Protein AF-0000000076351276 (afdb_homodimer)

Organism: Streptomyces venezuelae (NCBI:txid54571)

pLDDT: mean 94.63, std 9.15, range [50.91, 99.0]

Structure (mmCIF, N/CA/C/O backbone):
data_AF-0000000076351276-model_v1
#
loop_
_entity.id
_entity.type
_entity.pdbx_description
1 polymer Isochorismatase
#
loop_
_atom_site.group_PDB
_atom_site.id
_atom_site.type_symbol
_atom_site.label_atom_id
_atom_site.label_alt_id
_atom_site.label_comp_id
_atom_site.label_asym_id
_atom_site.label_entity_id
_atom_site.label_seq_id
_atom_site.pdbx_PDB_ins_code
_atom_site.Cartn_x
_atom_site.Cartn_y
_atom_site.Cartn_z
_atom_site.occupancy
_atom_site.B_iso_or_equiv
_atom_site.auth_seq_id
_atom_site.auth_comp_id
_atom_site.auth_asym_id
_atom_site.auth_atom_id
_atom_site.pdbx_PDB_model_num
ATOM 1 N N . MET A 1 1 ? 22.828 -16.125 -4.207 1 55.91 1 MET A N 1
ATOM 2 C CA . MET A 1 1 ? 21.688 -15.672 -5.008 1 55.91 1 MET A CA 1
ATOM 3 C C . MET A 1 1 ? 20.469 -15.453 -4.137 1 55.91 1 MET A C 1
ATOM 5 O O . MET A 1 1 ? 20.328 -16.078 -3.08 1 55.91 1 MET A O 1
ATOM 9 N N . ALA A 1 2 ? 19.719 -14.391 -4.301 1 71.06 2 ALA A N 1
ATOM 10 C CA . ALA A 1 2 ? 18.547 -14.188 -3.436 1 71.06 2 ALA A CA 1
ATOM 11 C C . ALA A 1 2 ? 17.641 -15.414 -3.439 1 71.06 2 ALA A C 1
ATOM 13 O O . ALA A 1 2 ? 17.469 -16.062 -4.477 1 71.06 2 ALA A O 1
ATOM 14 N N . LYS A 1 3 ? 17.328 -15.875 -2.289 1 93.56 3 LYS A N 1
ATOM 15 C CA . LYS A 1 3 ? 16.312 -16.922 -2.211 1 93.56 3 LYS A CA 1
ATOM 16 C C . LYS A 1 3 ? 14.922 -16.359 -2.459 1 93.56 3 LYS A C 1
ATOM 18 O O . LYS A 1 3 ? 14.398 -15.602 -1.643 1 93.56 3 LYS A O 1
ATOM 23 N N . THR A 1 4 ? 14.398 -16.719 -3.633 1 97.12 4 THR A N 1
ATOM 24 C CA . THR A 1 4 ? 13.203 -16.094 -4.188 1 97.12 4 THR A CA 1
ATOM 25 C C . THR A 1 4 ? 11.992 -17.016 -4.02 1 97.12 4 THR A C 1
ATOM 27 O O . THR A 1 4 ? 12.141 -18.234 -3.904 1 97.12 4 THR A O 1
ATOM 30 N N . ALA A 1 5 ? 10.859 -16.438 -3.926 1 98.56 5 ALA A N 1
ATOM 31 C CA . ALA A 1 5 ? 9.586 -17.156 -4.035 1 98.56 5 ALA A CA 1
ATOM 32 C C . ALA A 1 5 ? 8.633 -16.438 -4.984 1 98.56 5 ALA A C 1
ATOM 34 O O . ALA A 1 5 ? 8.562 -15.195 -4.984 1 98.56 5 ALA A O 1
ATOM 35 N N . LEU A 1 6 ? 7.953 -17.203 -5.812 1 98.88 6 LEU A N 1
ATOM 36 C CA . LEU A 1 6 ? 6.879 -16.672 -6.641 1 98.88 6 LEU A CA 1
ATOM 37 C C . LEU A 1 6 ? 5.555 -16.672 -5.879 1 98.88 6 LEU A C 1
ATOM 39 O O . LEU A 1 6 ? 5.109 -17.703 -5.395 1 98.88 6 LEU A O 1
ATOM 43 N N . LEU A 1 7 ? 4.961 -15.523 -5.73 1 98.94 7 LEU A N 1
ATOM 44 C CA . LEU A 1 7 ? 3.625 -15.438 -5.148 1 98.94 7 LEU A CA 1
ATOM 45 C C . LEU A 1 7 ? 2.559 -15.391 -6.238 1 98.94 7 LEU A C 1
ATOM 47 O O . LEU A 1 7 ? 2.635 -14.57 -7.152 1 98.94 7 LEU A O 1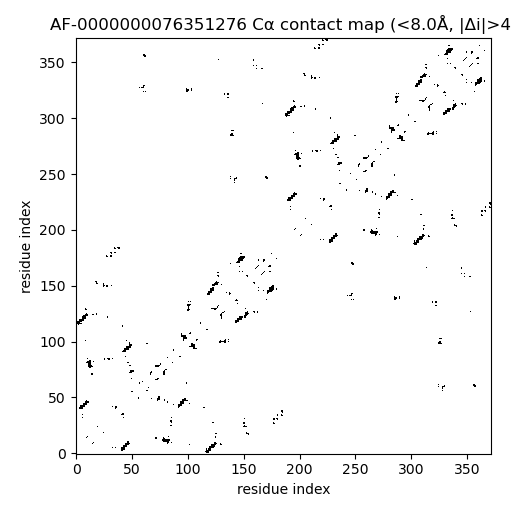
ATOM 51 N N . VAL A 1 8 ? 1.594 -16.281 -6.191 1 99 8 VAL A N 1
ATOM 52 C CA . VAL A 1 8 ? 0.396 -16.312 -7.023 1 99 8 VAL A CA 1
ATOM 53 C C . VAL A 1 8 ? -0.815 -15.883 -6.195 1 99 8 VAL A C 1
ATOM 55 O O . VAL A 1 8 ? -1.361 -16.672 -5.43 1 99 8 VAL A O 1
ATOM 58 N N . MET A 1 9 ? -1.27 -14.609 -6.453 1 98.94 9 MET A N 1
ATOM 59 C CA . MET A 1 9 ? -2.129 -14.016 -5.43 1 98.94 9 MET A CA 1
ATOM 60 C C . MET A 1 9 ? -3.527 -13.758 -5.98 1 98.94 9 MET A C 1
ATOM 62 O O . MET A 1 9 ? -3.686 -13.078 -6.996 1 98.94 9 MET A O 1
ATOM 66 N N . ASP A 1 10 ? -4.516 -14.281 -5.336 1 98.75 10 ASP A N 1
ATOM 67 C CA . ASP A 1 10 ? -5.941 -14.055 -5.539 1 98.75 10 ASP A CA 1
ATOM 68 C C . ASP A 1 10 ? -6.383 -14.508 -6.93 1 98.75 10 ASP A C 1
ATOM 70 O O . ASP A 1 10 ? -7.234 -13.875 -7.555 1 98.75 10 ASP A O 1
ATOM 74 N N . VAL A 1 11 ? -5.711 -15.516 -7.496 1 98.88 11 VAL A N 1
ATOM 75 C CA . VAL A 1 11 ? -6.148 -16.078 -8.773 1 98.88 11 VAL A CA 1
ATOM 76 C C . VAL A 1 11 ? -7.211 -17.141 -8.531 1 98.88 11 VAL A C 1
ATOM 78 O O . VAL A 1 11 ? -6.969 -18.328 -8.758 1 98.88 11 VAL A O 1
ATOM 81 N N . GLN A 1 12 ? -8.312 -16.688 -8.094 1 98.81 12 GLN A N 1
ATOM 82 C CA . GLN A 1 12 ? -9.461 -17.5 -7.719 1 98.81 12 GLN A CA 1
ATOM 83 C C . GLN A 1 12 ? -10.547 -17.438 -8.789 1 98.81 12 GLN A C 1
ATOM 85 O O . GLN A 1 12 ? -10.617 -16.469 -9.562 1 98.81 12 GLN A O 1
ATOM 90 N N . ARG A 1 13 ? -11.406 -18.391 -8.844 1 98.56 13 ARG A N 1
ATOM 91 C CA . ARG A 1 13 ? -12.352 -18.594 -9.938 1 98.56 13 ARG A CA 1
ATOM 92 C C . ARG A 1 13 ? -13.18 -17.344 -10.188 1 98.56 13 ARG A C 1
ATOM 94 O O . ARG A 1 13 ? -13.203 -16.812 -11.297 1 98.56 13 ARG A O 1
ATOM 101 N N . ASP A 1 14 ? -13.875 -16.812 -9.148 1 98.25 14 ASP A N 1
ATOM 102 C CA . ASP A 1 14 ? -14.742 -15.656 -9.297 1 98.25 14 ASP A CA 1
ATOM 103 C C . ASP A 1 14 ? -13.938 -14.422 -9.703 1 98.25 14 ASP A C 1
ATOM 105 O O . ASP A 1 14 ? -14.414 -13.578 -10.461 1 98.25 14 ASP A O 1
ATOM 109 N N . VAL A 1 15 ? -12.75 -14.289 -9.195 1 98.25 15 VAL A N 1
ATOM 110 C CA . VAL A 1 15 ? -11.883 -13.156 -9.492 1 98.25 15 VAL A CA 1
ATOM 111 C C . VAL A 1 15 ? -11.469 -13.195 -10.961 1 98.25 15 VAL A C 1
ATOM 113 O O . VAL A 1 15 ? -11.531 -12.18 -11.656 1 98.25 15 VAL A O 1
ATOM 116 N N . VAL A 1 16 ? -11.039 -14.367 -11.422 1 98.44 16 VAL A N 1
ATOM 117 C CA . VAL A 1 16 ? -10.641 -14.516 -12.82 1 98.44 16 VAL A CA 1
ATOM 118 C C . VAL A 1 16 ? -11.836 -14.219 -13.727 1 98.44 16 VAL A C 1
ATOM 120 O O . VAL A 1 16 ? -11.695 -13.531 -14.742 1 98.44 16 VAL A O 1
ATOM 123 N N . GLU A 1 17 ? -12.961 -14.742 -13.352 1 97.31 17 GLU A N 1
ATOM 124 C CA . GLU A 1 17 ? -14.156 -14.5 -14.148 1 97.31 17 GLU A CA 1
ATOM 125 C C . GLU A 1 17 ? -14.453 -13.008 -14.266 1 97.31 17 GLU A C 1
ATOM 127 O O . GLU A 1 17 ? -14.805 -12.531 -15.344 1 97.31 17 GLU A O 1
ATOM 132 N N . LEU A 1 18 ? -14.281 -12.32 -13.195 1 96.62 18 LEU A N 1
ATOM 133 C CA . LEU A 1 18 ? -14.578 -10.891 -13.148 1 96.62 18 LEU A CA 1
ATOM 134 C C . LEU A 1 18 ? -13.523 -10.094 -13.914 1 96.62 18 LEU A C 1
ATOM 136 O O . LEU A 1 18 ? -13.859 -9.133 -14.609 1 96.62 18 LEU A O 1
ATOM 140 N N . ALA A 1 19 ? -12.281 -10.492 -13.836 1 96.75 19 ALA A N 1
ATOM 141 C CA . ALA A 1 19 ? -11.172 -9.641 -14.266 1 96.75 19 ALA A CA 1
ATOM 142 C C . ALA A 1 19 ? -10.727 -9.992 -15.68 1 96.75 19 ALA A C 1
ATOM 144 O O . ALA A 1 19 ? -10.102 -9.172 -16.359 1 96.75 19 ALA A O 1
ATOM 145 N N . ASP A 1 20 ? -10.945 -11.219 -16.094 1 93.12 20 ASP A N 1
ATOM 146 C CA . ASP A 1 20 ? -10.383 -11.688 -17.359 1 93.12 20 ASP A CA 1
ATOM 147 C C . ASP A 1 20 ? -10.859 -10.828 -18.531 1 93.12 20 ASP A C 1
ATOM 149 O O . ASP A 1 20 ? -12.062 -10.68 -18.75 1 93.12 20 ASP A O 1
ATOM 153 N N . ASP A 1 21 ? -9.906 -10.305 -19.172 1 91.88 21 ASP A N 1
ATOM 154 C CA . ASP A 1 21 ? -10.211 -9.406 -20.281 1 91.88 21 ASP A CA 1
ATOM 155 C C . ASP A 1 21 ? -9.891 -10.07 -21.625 1 91.88 21 ASP A C 1
ATOM 157 O O . ASP A 1 21 ? -9.836 -9.398 -22.656 1 91.88 21 ASP A O 1
ATOM 161 N N . GLY A 1 22 ? -9.633 -11.344 -21.578 1 92.88 22 GLY A N 1
ATOM 162 C CA . GLY A 1 22 ? -9.305 -12.078 -22.797 1 92.88 22 GLY A CA 1
ATOM 163 C C . GLY A 1 22 ? -7.891 -11.82 -23.281 1 92.88 22 GLY A C 1
ATOM 164 O O . GLY A 1 22 ? -7.562 -12.133 -24.438 1 92.88 22 GLY A O 1
ATOM 165 N N . SER A 1 23 ? -7.027 -11.273 -22.469 1 93.44 23 SER A N 1
ATOM 166 C CA . SER A 1 23 ? -5.695 -10.836 -22.859 1 93.44 23 SER A CA 1
ATOM 167 C C . SER A 1 23 ? -4.715 -12 -22.891 1 93.44 23 SER A C 1
ATOM 169 O O . SER A 1 23 ? -3.592 -11.867 -23.375 1 93.44 23 SER A O 1
ATOM 171 N N . GLY A 1 24 ? -5.133 -13.141 -22.391 1 96.69 24 GLY A N 1
ATOM 172 C CA . GLY A 1 24 ? -4.199 -14.242 -22.234 1 96.69 24 GLY A CA 1
ATOM 173 C C . GLY A 1 24 ? -3.465 -14.219 -20.906 1 96.69 24 GLY A C 1
ATOM 174 O O . GLY A 1 24 ? -2.324 -14.672 -20.812 1 96.69 24 GLY A O 1
ATOM 175 N N . TYR A 1 25 ? -4.094 -13.703 -19.906 1 97.88 25 TYR A N 1
ATOM 176 C CA . TYR A 1 25 ? -3.527 -13.562 -18.578 1 97.88 25 TYR A CA 1
ATOM 177 C C . TYR A 1 25 ? -3.102 -14.914 -18.016 1 97.88 25 TYR A C 1
ATOM 179 O O . TYR A 1 25 ? -1.956 -15.086 -17.594 1 97.88 25 TYR A O 1
ATOM 187 N N . LEU A 1 26 ? -3.982 -15.953 -18.047 1 98.56 26 LEU A N 1
ATOM 188 C CA . LEU A 1 26 ? -3.732 -17.219 -17.375 1 98.56 26 LEU A CA 1
ATOM 189 C C . LEU A 1 26 ? -2.564 -17.953 -18.016 1 98.56 26 LEU A C 1
ATOM 191 O O . LEU A 1 26 ? -1.669 -18.438 -17.328 1 98.56 26 LEU A O 1
ATOM 195 N N . PRO A 1 27 ? -2.459 -18 -19.344 1 98.38 27 PRO A N 1
ATOM 196 C CA . PRO A 1 27 ? -1.286 -18.625 -19.969 1 98.38 27 PRO A CA 1
ATOM 197 C C . PRO A 1 27 ? 0.021 -17.938 -19.578 1 98.38 27 PRO A C 1
ATOM 199 O O . PRO A 1 27 ? 1.032 -18.609 -19.359 1 98.38 27 PRO A O 1
ATOM 202 N N . ARG A 1 28 ? 0.052 -16.672 -19.453 1 98.31 28 ARG A N 1
ATOM 203 C CA . ARG A 1 28 ? 1.258 -15.945 -19.062 1 98.31 28 ARG A CA 1
ATOM 204 C C . ARG A 1 28 ? 1.638 -16.266 -17.609 1 98.31 28 ARG A C 1
ATOM 206 O O . ARG A 1 28 ? 2.812 -16.484 -17.312 1 98.31 28 ARG A O 1
ATOM 213 N N . LEU A 1 29 ? 0.624 -16.25 -16.797 1 98.81 29 LEU A N 1
ATOM 214 C CA . LEU A 1 29 ? 0.881 -16.609 -15.398 1 98.81 29 LEU A CA 1
ATOM 215 C C . LEU A 1 29 ? 1.422 -18.031 -15.297 1 98.81 29 LEU A C 1
ATOM 217 O O . LEU A 1 29 ? 2.369 -18.281 -14.555 1 98.81 29 LEU A O 1
ATOM 221 N N . ARG A 1 30 ? 0.848 -18.953 -16.047 1 98.75 30 ARG A N 1
ATOM 222 C CA . ARG A 1 30 ? 1.299 -20.328 -16.047 1 98.75 30 ARG A CA 1
ATOM 223 C C . ARG A 1 30 ? 2.758 -20.438 -16.484 1 98.75 30 ARG A C 1
ATOM 225 O O . ARG A 1 30 ? 3.51 -21.266 -15.961 1 98.75 30 ARG A O 1
ATOM 232 N N . THR A 1 31 ? 3.15 -19.594 -17.438 1 98.56 31 THR A N 1
ATOM 233 C CA . THR A 1 31 ? 4.543 -19.562 -17.875 1 98.56 31 THR A CA 1
ATOM 234 C C . THR A 1 31 ? 5.465 -19.266 -16.688 1 98.56 31 THR A C 1
ATOM 236 O O . THR A 1 31 ? 6.492 -19.922 -16.516 1 98.56 31 THR A O 1
ATOM 239 N N . ALA A 1 32 ? 5.129 -18.312 -15.891 1 98.81 32 ALA A N 1
ATOM 240 C CA . ALA A 1 32 ? 5.926 -17.953 -14.719 1 98.81 32 ALA A CA 1
ATOM 241 C C . ALA A 1 32 ? 5.949 -19.078 -13.695 1 98.81 32 ALA A C 1
ATOM 243 O O . ALA A 1 32 ? 7 -19.391 -13.133 1 98.81 32 ALA A O 1
ATOM 244 N N . ILE A 1 33 ? 4.766 -19.656 -13.453 1 98.88 33 ILE A N 1
ATOM 245 C CA . ILE A 1 33 ? 4.645 -20.734 -12.477 1 98.88 33 ILE A CA 1
ATOM 246 C C . ILE A 1 33 ? 5.5 -21.922 -12.906 1 98.88 33 ILE A C 1
ATOM 248 O O . ILE A 1 33 ? 6.27 -22.453 -12.109 1 98.88 33 ILE A O 1
ATOM 252 N N . ASP A 1 34 ? 5.391 -22.281 -14.172 1 98.69 34 ASP A N 1
ATOM 253 C CA . ASP A 1 34 ? 6.152 -23.406 -14.695 1 98.69 34 ASP A CA 1
ATOM 254 C C . ASP A 1 34 ? 7.652 -23.141 -14.617 1 98.69 34 ASP A C 1
ATOM 256 O O . ASP A 1 34 ? 8.43 -24.031 -14.281 1 98.69 34 ASP A O 1
ATOM 260 N N . ALA A 1 35 ? 8.062 -21.953 -14.914 1 98.69 35 ALA A N 1
ATOM 261 C CA . ALA A 1 35 ? 9.469 -21.578 -14.82 1 98.69 35 ALA A CA 1
ATOM 262 C C . ALA A 1 35 ? 9.977 -21.688 -13.383 1 98.69 35 ALA A C 1
ATOM 264 O O . ALA A 1 35 ? 11.07 -22.203 -13.141 1 98.69 35 ALA A O 1
ATOM 265 N N . ALA A 1 36 ? 9.195 -21.188 -12.438 1 98.56 36 ALA A N 1
ATOM 266 C CA . ALA A 1 36 ? 9.57 -21.281 -11.023 1 98.56 36 ALA A CA 1
ATOM 267 C C . ALA A 1 36 ? 9.758 -22.734 -10.602 1 98.56 36 ALA A C 1
ATOM 269 O O . ALA A 1 36 ? 10.766 -23.094 -9.984 1 98.56 36 ALA A O 1
ATOM 270 N N . ARG A 1 37 ? 8.797 -23.578 -10.93 1 98.12 37 ARG A N 1
ATOM 271 C CA . ARG A 1 37 ? 8.852 -25 -10.594 1 98.12 37 ARG A CA 1
ATOM 272 C C . ARG A 1 37 ? 10.094 -25.656 -11.188 1 98.12 37 ARG A C 1
ATOM 274 O O . ARG A 1 37 ? 10.805 -26.391 -10.5 1 98.12 37 ARG A O 1
ATOM 281 N N . SER A 1 38 ? 10.352 -25.359 -12.445 1 97.81 38 SER A N 1
ATOM 282 C CA . SER A 1 38 ? 11.508 -25.922 -13.133 1 97.81 38 SER A CA 1
ATOM 283 C C . SER A 1 38 ? 12.812 -25.484 -12.477 1 97.81 38 SER A C 1
ATOM 285 O O . SER A 1 38 ? 13.781 -26.25 -12.445 1 97.81 38 SER A O 1
ATOM 287 N N . ALA A 1 39 ? 12.844 -24.312 -11.93 1 97.69 39 ALA A N 1
ATOM 288 C CA . ALA A 1 39 ? 14.055 -23.75 -11.344 1 97.69 39 ALA A CA 1
ATOM 289 C C . ALA A 1 39 ? 14.148 -24.078 -9.859 1 97.69 39 ALA A C 1
ATOM 291 O O . ALA A 1 39 ? 15.102 -23.672 -9.188 1 97.69 39 ALA A O 1
ATOM 292 N N . GLY A 1 40 ? 13.148 -24.734 -9.344 1 96.38 40 GLY A N 1
ATOM 293 C CA . GLY A 1 40 ? 13.141 -25.062 -7.93 1 96.38 40 GLY A CA 1
ATOM 294 C C . GLY A 1 40 ? 12.797 -23.875 -7.043 1 96.38 40 GLY A C 1
ATOM 295 O O . GLY A 1 40 ? 13.102 -23.891 -5.848 1 96.38 40 GLY A O 1
ATOM 296 N N . ILE A 1 41 ? 12.297 -22.844 -7.582 1 97.62 41 ILE A N 1
ATOM 297 C CA . ILE A 1 41 ? 11.82 -21.688 -6.84 1 97.62 41 ILE A CA 1
ATOM 298 C C . ILE A 1 41 ? 10.453 -21.984 -6.23 1 97.62 41 ILE A C 1
ATOM 300 O O . ILE A 1 41 ? 9.539 -22.422 -6.93 1 97.62 41 ILE A O 1
ATOM 304 N N . PRO A 1 42 ? 10.32 -21.812 -4.941 1 98 42 PRO A N 1
ATOM 305 C CA . PRO A 1 42 ? 9.016 -22.078 -4.324 1 98 42 PRO A CA 1
ATOM 306 C C . PRO A 1 42 ? 7.898 -21.234 -4.93 1 98 42 PRO A C 1
ATOM 308 O O . PRO A 1 42 ? 8.086 -20.031 -5.18 1 98 42 PRO A O 1
ATOM 311 N N . VAL A 1 43 ? 6.797 -21.875 -5.219 1 98.75 43 VAL A N 1
ATOM 312 C CA . VAL A 1 43 ? 5.555 -21.219 -5.598 1 98.75 43 VAL A CA 1
ATOM 313 C C . VAL A 1 43 ? 4.605 -21.172 -4.406 1 98.75 43 VAL A C 1
ATOM 315 O O . VAL A 1 43 ? 4.223 -22.219 -3.875 1 98.75 43 VAL A O 1
ATOM 318 N N . ILE A 1 44 ? 4.25 -20 -3.975 1 98.88 44 ILE A N 1
ATOM 319 C CA . ILE A 1 44 ? 3.346 -19.812 -2.846 1 98.88 44 ILE A CA 1
ATOM 320 C C . ILE A 1 44 ? 2.051 -19.172 -3.326 1 98.88 44 ILE A C 1
ATOM 322 O O . ILE A 1 44 ? 2.076 -18.094 -3.934 1 98.88 44 ILE A O 1
ATOM 326 N N . TYR A 1 45 ? 0.995 -19.859 -3.086 1 98.94 45 TYR A N 1
ATOM 327 C CA . TYR A 1 45 ? -0.321 -19.328 -3.412 1 98.94 45 TYR A CA 1
ATOM 328 C C . TYR A 1 45 ? -0.893 -18.531 -2.244 1 98.94 45 TYR A C 1
ATOM 330 O O . TYR A 1 45 ? -0.769 -18.938 -1.087 1 98.94 45 TYR A O 1
ATOM 338 N N . VAL A 1 46 ? -1.448 -17.375 -2.545 1 98.88 46 VAL A N 1
ATOM 339 C CA . VAL A 1 46 ? -2.16 -16.562 -1.574 1 98.88 46 VAL A CA 1
ATOM 340 C C . VAL A 1 46 ? -3.625 -16.422 -1.984 1 98.88 46 VAL A C 1
ATOM 342 O O . VAL A 1 46 ? -3.926 -16 -3.104 1 98.88 46 VAL A O 1
ATOM 345 N N . VAL A 1 47 ? -4.508 -16.812 -1.133 1 98.62 47 VAL A N 1
ATOM 346 C CA . VAL A 1 47 ? -5.934 -16.719 -1.428 1 98.62 47 VAL A CA 1
ATOM 347 C C . VAL A 1 47 ? -6.629 -15.859 -0.376 1 98.62 47 VAL A C 1
ATOM 349 O O . VAL A 1 47 ? -6.262 -15.891 0.801 1 98.62 47 VAL A O 1
ATOM 352 N N . MET A 1 48 ? -7.59 -15.078 -0.832 1 97.69 48 MET A N 1
ATOM 353 C CA . MET A 1 48 ? -8.469 -14.375 0.1 1 97.69 48 MET A CA 1
ATOM 354 C C . MET A 1 48 ? -9.57 -15.297 0.611 1 97.69 48 MET A C 1
ATOM 356 O O . MET A 1 48 ? -10.18 -16.031 -0.166 1 97.69 48 MET A O 1
ATOM 360 N N . GLY A 1 49 ? -9.742 -15.32 1.851 1 95.62 49 GLY A N 1
ATOM 361 C CA . GLY A 1 49 ? -10.789 -16.109 2.471 1 95.62 49 GLY A CA 1
ATOM 362 C C . GLY A 1 49 ? -11.555 -15.359 3.543 1 95.62 49 GLY A C 1
ATOM 363 O O . GLY A 1 49 ? -11 -15.047 4.602 1 95.62 49 GLY A O 1
ATOM 364 N N . LEU A 1 50 ? -12.828 -15.078 3.258 1 92.75 50 LEU A N 1
ATOM 365 C CA . LEU A 1 50 ? -13.711 -14.461 4.242 1 92.75 50 LEU A CA 1
ATOM 366 C C . LEU A 1 50 ? -14.641 -15.492 4.867 1 92.75 50 LEU A C 1
ATOM 368 O O . LEU A 1 50 ? -15.242 -16.297 4.156 1 92.75 50 LEU A O 1
ATOM 372 N N . ARG A 1 51 ? -14.742 -15.508 6.203 1 89.31 51 ARG A N 1
ATOM 373 C CA . ARG A 1 51 ? -15.562 -16.484 6.914 1 89.31 51 ARG A CA 1
ATOM 374 C C . ARG A 1 51 ? -17.047 -16.219 6.695 1 89.31 51 ARG A C 1
ATOM 376 O O . ARG A 1 51 ? -17.5 -15.078 6.781 1 89.31 51 ARG A O 1
ATOM 383 N N . PRO A 1 52 ? -17.859 -17.188 6.328 1 81.56 52 PRO A N 1
ATOM 384 C CA . PRO A 1 52 ? -19.281 -16.984 6.035 1 81.56 52 PRO A CA 1
ATOM 385 C C . PRO A 1 52 ? -20.078 -16.547 7.258 1 81.56 52 PRO A C 1
ATOM 387 O O . PRO A 1 52 ? -21.016 -15.766 7.133 1 81.56 52 PRO A O 1
ATOM 390 N N . ASP A 1 53 ? -19.922 -17.031 8.469 1 72.12 53 ASP A N 1
ATOM 391 C CA . ASP A 1 53 ? -20.875 -16.891 9.578 1 72.12 53 ASP A CA 1
ATOM 392 C C . ASP A 1 53 ? -20.328 -15.906 10.625 1 72.12 53 ASP A C 1
ATOM 394 O O . ASP A 1 53 ? -20.969 -15.688 11.656 1 72.12 53 ASP A O 1
ATOM 398 N N . VAL A 1 54 ? -19.297 -15.5 10.531 1 63.88 54 VAL A N 1
ATOM 399 C CA . VAL A 1 54 ? -18.781 -14.562 11.516 1 63.88 54 VAL A CA 1
ATOM 400 C C . VAL A 1 54 ? -18.359 -13.266 10.828 1 63.88 54 VAL A C 1
ATOM 402 O O . VAL A 1 54 ? -17.766 -13.289 9.75 1 63.88 54 VAL A O 1
ATOM 405 N N . PRO A 1 55 ? -19.062 -12.289 11.375 1 58.72 55 PRO A N 1
ATOM 406 C CA . PRO A 1 55 ? -18.609 -11.039 10.773 1 58.72 55 PRO A CA 1
ATOM 407 C C . PRO A 1 55 ? -17.094 -10.891 10.805 1 58.72 55 PRO A C 1
ATOM 409 O O . PRO A 1 55 ? -16.469 -11.086 11.859 1 58.72 55 PRO A O 1
ATOM 412 N N . ASP A 1 56 ? -16.422 -11.469 9.945 1 54.62 56 ASP A N 1
ATOM 413 C CA . ASP A 1 56 ? -14.977 -11.297 9.938 1 54.62 56 ASP A CA 1
ATOM 414 C C . ASP A 1 56 ? -14.578 -9.945 10.531 1 54.62 56 ASP A C 1
ATOM 416 O O . ASP A 1 56 ? -13.562 -9.836 11.227 1 54.62 56 ASP A O 1
ATOM 420 N N . ALA A 1 57 ? -15.016 -8.703 9.828 1 53.47 57 ALA A N 1
ATOM 421 C CA . ALA A 1 57 ? -14.562 -7.414 10.344 1 53.47 57 ALA A CA 1
ATOM 422 C C . ALA A 1 57 ? -15.711 -6.648 10.992 1 53.47 57 ALA A C 1
ATOM 424 O O . ALA A 1 57 ? -16.781 -6.52 10.406 1 53.47 57 ALA A O 1
ATOM 425 N N . ALA A 1 58 ? -15.977 -6.723 12.289 1 51.56 58 ALA A N 1
ATOM 426 C CA . ALA A 1 58 ? -16.938 -5.785 12.867 1 51.56 58 ALA A CA 1
ATOM 427 C C . ALA A 1 58 ? -16.922 -4.453 12.125 1 51.56 58 ALA A C 1
ATOM 429 O O . ALA A 1 58 ? -17.969 -3.977 11.672 1 51.56 58 ALA A O 1
ATOM 430 N N . ARG A 1 59 ? -15.883 -3.615 12.203 1 59.03 59 ARG A N 1
ATOM 431 C CA . ARG A 1 59 ? -15.727 -2.303 11.578 1 59.03 59 ARG A CA 1
ATOM 432 C C . ARG A 1 59 ? -15.023 -2.416 10.234 1 59.03 59 ARG A C 1
ATOM 434 O O . ARG A 1 59 ? -13.844 -2.088 10.117 1 59.03 59 ARG A O 1
ATOM 441 N N . SER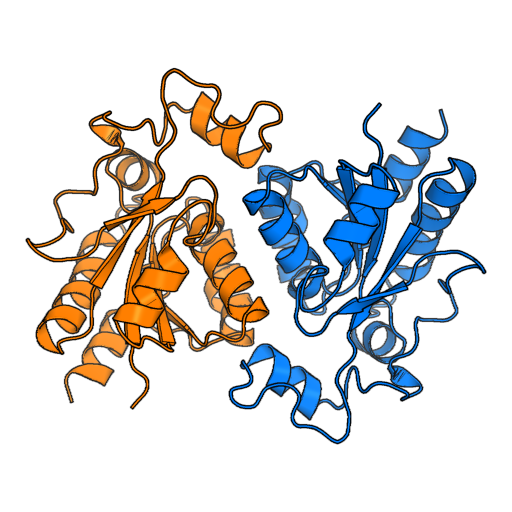 A 1 60 ? -15.797 -3.16 9.312 1 64.19 60 SER A N 1
ATOM 442 C CA . SER A 1 60 ? -15.133 -3.494 8.055 1 64.19 60 SER A CA 1
ATOM 443 C C . SER A 1 60 ? -14.789 -2.238 7.262 1 64.19 60 SER A C 1
ATOM 445 O O . SER A 1 60 ? -15.586 -1.301 7.199 1 64.19 60 SER A O 1
ATOM 447 N N . THR A 1 61 ? -13.609 -2.256 6.77 1 81.19 61 THR A N 1
ATOM 448 C CA . THR A 1 61 ? -13.203 -1.212 5.836 1 81.19 61 THR A CA 1
ATOM 449 C C . THR A 1 61 ? -14.031 -1.281 4.555 1 81.19 61 THR A C 1
ATOM 451 O O . THR A 1 61 ? -14.68 -2.293 4.281 1 81.19 61 THR A O 1
ATOM 454 N N . ARG A 1 62 ? -14.117 -0.247 3.867 1 87.62 62 ARG A N 1
ATOM 455 C CA . ARG A 1 62 ? -14.859 -0.164 2.613 1 87.62 62 ARG A CA 1
ATOM 456 C C . ARG A 1 62 ? -14.438 -1.269 1.651 1 87.62 62 ARG A C 1
ATOM 458 O O . ARG A 1 62 ? -15.281 -1.863 0.973 1 87.62 62 ARG A O 1
ATOM 465 N N . ILE A 1 63 ? -13.195 -1.573 1.601 1 86.25 63 ILE A N 1
ATOM 466 C CA . ILE A 1 63 ? -12.68 -2.568 0.669 1 86.25 63 ILE A CA 1
ATOM 467 C C . ILE A 1 63 ? -13.273 -3.938 0.989 1 86.25 63 ILE A C 1
ATOM 469 O O . ILE A 1 63 ? -13.695 -4.664 0.086 1 86.25 63 ILE A O 1
ATOM 473 N N . ILE A 1 64 ? -13.406 -4.285 2.191 1 88.75 64 ILE A N 1
ATOM 474 C CA . ILE A 1 64 ? -13.922 -5.59 2.6 1 88.75 64 ILE A CA 1
ATOM 475 C C . ILE A 1 64 ? -15.438 -5.629 2.408 1 88.75 64 ILE A C 1
ATOM 477 O O . ILE A 1 64 ? -15.984 -6.621 1.924 1 88.75 64 ILE A O 1
ATOM 481 N N . ARG A 1 65 ? -16.031 -4.555 2.715 1 89.31 65 ARG A N 1
ATOM 482 C CA . ARG A 1 65 ? -17.469 -4.484 2.531 1 89.31 65 ARG A CA 1
ATOM 483 C C . ARG A 1 65 ? -17.844 -4.672 1.064 1 89.31 65 ARG A C 1
ATOM 485 O O . ARG A 1 65 ? -18.812 -5.371 0.749 1 89.31 65 ARG A O 1
ATOM 492 N N . THR A 1 66 ? -17.094 -4.078 0.233 1 89.81 66 THR A N 1
ATOM 493 C CA . THR A 1 66 ? -17.359 -4.129 -1.199 1 89.81 66 THR A CA 1
ATOM 494 C C . THR A 1 66 ? -17.266 -5.562 -1.717 1 89.81 66 THR A C 1
ATOM 496 O O . THR A 1 66 ? -18.141 -6.027 -2.443 1 89.81 66 THR A O 1
ATOM 499 N N . VAL A 1 67 ? -16.266 -6.266 -1.309 1 90.44 67 VAL A N 1
ATOM 500 C CA . VAL A 1 67 ? -16.078 -7.613 -1.84 1 90.44 67 VAL A CA 1
ATOM 501 C C . VAL A 1 67 ? -17.078 -8.562 -1.189 1 90.44 67 VAL A C 1
ATOM 503 O O . VAL A 1 67 ? -17.562 -9.5 -1.831 1 90.44 67 VAL A O 1
ATOM 506 N N . GLU A 1 68 ? -17.438 -8.305 0.03 1 88.44 68 GLU A N 1
ATOM 507 C CA . GLU A 1 68 ? -18.453 -9.109 0.704 1 88.44 68 GLU A CA 1
ATOM 508 C C . GLU A 1 68 ? -19.812 -8.945 0.045 1 88.44 68 GLU A C 1
ATOM 510 O O . GLU A 1 68 ? -20.531 -9.922 -0.181 1 88.44 68 GLU A O 1
ATOM 515 N N . GLU A 1 69 ? -20.141 -7.758 -0.21 1 88.62 69 GLU A N 1
ATOM 516 C CA . GLU A 1 69 ? -21.422 -7.457 -0.831 1 88.62 69 GLU A CA 1
ATOM 517 C C . GLU A 1 69 ? -21.531 -8.07 -2.225 1 88.62 69 GLU A C 1
ATOM 519 O O . GLU A 1 69 ? -22.609 -8.438 -2.67 1 88.62 69 GLU A O 1
ATOM 524 N N . ALA A 1 70 ? -20.375 -8.266 -2.842 1 90.44 70 ALA A N 1
ATOM 525 C CA . ALA A 1 70 ? -20.328 -8.867 -4.176 1 90.44 70 ALA A CA 1
ATOM 526 C C . ALA A 1 70 ? -20.328 -10.391 -4.094 1 90.44 70 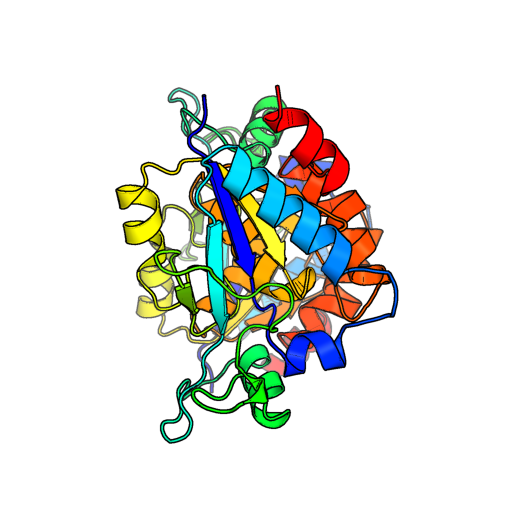ALA A C 1
ATOM 528 O O . ALA A 1 70 ? -20.359 -11.07 -5.117 1 90.44 70 ALA A O 1
ATOM 529 N N . GLY A 1 71 ? -20.25 -10.93 -2.867 1 89.06 71 GLY A N 1
ATOM 530 C CA . GLY A 1 71 ? -20.281 -12.367 -2.668 1 89.06 71 GLY A CA 1
ATOM 531 C C . GLY A 1 71 ? -18.969 -13.047 -3.031 1 89.06 71 GLY A C 1
ATOM 532 O O . GLY A 1 71 ? -18.953 -14.227 -3.381 1 89.06 71 GLY A O 1
ATOM 533 N N . LEU A 1 72 ? -17.984 -12.234 -2.934 1 93.81 72 LEU A N 1
ATOM 534 C CA . LEU A 1 72 ? -16.672 -12.758 -3.32 1 93.81 72 LEU A CA 1
ATOM 535 C C . LEU A 1 72 ? -15.922 -13.297 -2.107 1 93.81 72 LEU A C 1
ATOM 537 O O . LEU A 1 72 ? -16.156 -12.852 -0.981 1 93.81 72 LEU A O 1
ATOM 541 N N . PHE A 1 73 ? -15.078 -14.266 -2.25 1 95.94 73 PHE A N 1
ATOM 542 C CA . PHE A 1 73 ? -14.016 -14.711 -1.353 1 95.94 73 PHE A CA 1
ATOM 543 C C . PHE A 1 73 ? -14.602 -15.414 -0.133 1 95.94 73 PHE A C 1
ATOM 545 O O . PHE A 1 73 ? -13.977 -15.445 0.929 1 95.94 73 PHE A O 1
ATOM 552 N N . THR A 1 74 ? -15.781 -15.906 -0.293 1 93.62 74 THR A N 1
ATOM 553 C CA . THR A 1 74 ? -16.375 -16.656 0.815 1 93.62 74 THR A CA 1
ATOM 554 C C . THR A 1 74 ? -15.695 -18.016 0.962 1 93.62 74 THR A C 1
ATOM 556 O O . THR A 1 74 ? -15.734 -18.844 0.043 1 93.62 74 THR A O 1
ATOM 559 N N . GLU A 1 75 ? -15.141 -18.297 2.092 1 93.38 75 GLU A N 1
ATOM 560 C CA . GLU A 1 75 ? -14.445 -19.562 2.33 1 93.38 75 GLU A CA 1
ATOM 561 C C . GLU A 1 75 ? -15.375 -20.75 2.088 1 93.38 75 GLU A C 1
ATOM 563 O O . GLU A 1 75 ? -16.516 -20.766 2.551 1 93.38 75 GLU A O 1
ATOM 568 N N . GLY A 1 76 ? -14.797 -21.719 1.342 1 93.06 76 GLY A N 1
ATOM 569 C CA . GLY A 1 76 ? -15.547 -22.938 1.084 1 93.06 76 GLY A CA 1
ATOM 570 C C . GLY A 1 76 ? -16.375 -22.875 -0.182 1 93.06 76 GLY A C 1
ATOM 571 O O . GLY A 1 76 ? -16.797 -23.906 -0.712 1 93.06 76 GLY A O 1
ATOM 572 N N . ALA A 1 77 ? -16.734 -21.672 -0.612 1 95.44 77 ALA A N 1
ATOM 573 C CA . ALA A 1 77 ? -17.5 -21.516 -1.848 1 95.44 77 ALA A CA 1
ATOM 574 C C . ALA A 1 77 ? -16.656 -21.875 -3.066 1 95.44 77 ALA A C 1
ATOM 576 O O . ALA A 1 77 ? -15.461 -21.562 -3.109 1 95.44 77 ALA A O 1
ATOM 577 N N . ARG A 1 78 ? -17.266 -22.469 -4.059 1 96.69 78 ARG A N 1
ATOM 578 C CA . ARG A 1 78 ? -16.594 -22.875 -5.281 1 96.69 78 ARG A CA 1
ATOM 579 C C . ARG A 1 78 ? -15.898 -21.688 -5.949 1 96.69 78 ARG A C 1
ATOM 581 O O . ARG A 1 78 ? -14.781 -21.812 -6.445 1 96.69 78 ARG A O 1
ATOM 588 N N . GLY A 1 79 ? -16.531 -20.562 -5.945 1 97.56 79 GLY A N 1
ATOM 589 C CA . GLY A 1 79 ? -15.992 -19.359 -6.574 1 97.56 79 GLY A CA 1
ATOM 590 C C . GLY A 1 79 ? -14.711 -18.859 -5.93 1 97.56 79 GLY A C 1
ATOM 591 O O . GLY A 1 79 ? -13.961 -18.094 -6.535 1 97.56 79 GLY A O 1
ATOM 592 N N . SER A 1 80 ? -14.477 -19.297 -4.723 1 97.44 80 SER A N 1
ATOM 593 C CA . SER A 1 80 ? -13.312 -18.828 -3.973 1 97.44 80 SER A CA 1
ATOM 594 C C . SER A 1 80 ? -12.133 -19.766 -4.133 1 97.44 80 SER A C 1
ATOM 596 O O . SER A 1 80 ? -11.031 -19.5 -3.645 1 97.44 80 SER A O 1
ATOM 598 N N . GLU A 1 81 ? -12.266 -20.828 -4.859 1 98.38 81 GLU A N 1
ATOM 599 C CA . GLU A 1 81 ? -11.18 -21.766 -5.121 1 98.38 81 GLU A CA 1
ATOM 600 C C . GLU A 1 81 ? -10.156 -21.156 -6.082 1 98.38 81 GLU A C 1
ATOM 602 O O . GLU A 1 81 ? -10.492 -20.312 -6.906 1 98.38 81 GLU A O 1
ATOM 607 N N . ILE A 1 82 ? -8.93 -21.594 -5.926 1 98.81 82 ILE A N 1
ATOM 608 C CA . ILE A 1 82 ? -7.91 -21.234 -6.902 1 98.81 82 ILE A CA 1
ATOM 609 C C . ILE A 1 82 ? -8.32 -21.734 -8.289 1 98.81 82 ILE A C 1
ATOM 611 O O . ILE A 1 82 ? -8.797 -22.859 -8.43 1 98.81 82 ILE A O 1
ATOM 615 N N . HIS A 1 83 ? -8.141 -20.922 -9.281 1 98.88 83 HIS A N 1
ATOM 616 C CA . HIS A 1 83 ? -8.516 -21.297 -10.641 1 98.88 83 HIS A CA 1
ATOM 617 C C . HIS A 1 83 ? -7.809 -22.562 -11.086 1 98.88 83 HIS A C 1
ATOM 619 O O . HIS A 1 83 ? -6.598 -22.703 -10.898 1 98.88 83 HIS A O 1
ATOM 625 N N . PRO A 1 84 ? -8.484 -23.469 -11.703 1 98.44 84 PRO A N 1
ATOM 626 C CA . PRO A 1 84 ? -7.906 -24.781 -12.008 1 98.44 84 PRO A CA 1
ATOM 627 C C . PRO A 1 84 ? -6.719 -24.688 -12.961 1 98.44 84 PRO A C 1
ATOM 629 O O . PRO A 1 84 ? -5.824 -25.547 -12.914 1 98.44 84 PRO A O 1
ATOM 632 N N . ASP A 1 85 ? -6.637 -23.672 -13.797 1 98.19 85 ASP A N 1
ATOM 633 C CA . ASP A 1 85 ? -5.566 -23.547 -14.773 1 98.19 85 ASP A CA 1
ATOM 634 C C . ASP A 1 85 ? -4.23 -23.25 -14.094 1 98.19 85 ASP A C 1
ATOM 636 O O . ASP A 1 85 ? -3.172 -23.375 -14.711 1 98.19 85 ASP A O 1
ATOM 640 N N . VAL A 1 86 ? -4.289 -22.828 -12.836 1 98.75 86 VAL A N 1
ATOM 641 C CA . VAL A 1 86 ? -3.053 -22.562 -12.109 1 98.75 86 VAL A CA 1
ATOM 642 C C . VAL A 1 86 ? -3.111 -23.188 -10.727 1 98.75 86 VAL A C 1
ATOM 644 O O . VAL A 1 86 ? -2.596 -22.625 -9.758 1 98.75 86 VAL A O 1
ATOM 647 N N . ALA A 1 87 ? -3.709 -24.297 -10.641 1 98.75 87 ALA A N 1
ATOM 648 C CA . ALA A 1 87 ? -3.895 -25 -9.367 1 98.75 87 ALA A CA 1
ATOM 649 C C . ALA A 1 87 ? -2.553 -25.359 -8.742 1 98.75 87 ALA A C 1
ATOM 651 O O . ALA A 1 87 ? -1.603 -25.703 -9.445 1 98.75 87 ALA A O 1
ATOM 652 N N . PRO A 1 88 ? -2.463 -25.266 -7.449 1 98.75 88 PRO A N 1
ATOM 653 C CA . PRO A 1 88 ? -1.231 -25.688 -6.785 1 98.75 88 PRO A CA 1
ATOM 654 C C . PRO A 1 88 ? -0.951 -27.172 -6.965 1 98.75 88 PRO A C 1
ATOM 656 O O . PRO A 1 88 ? -1.885 -27.984 -7.02 1 98.75 88 PRO A O 1
ATOM 659 N N . LEU A 1 89 ? 0.246 -27.531 -7.012 1 98.38 89 LEU A N 1
ATOM 660 C CA . LEU A 1 89 ? 0.669 -28.922 -6.93 1 98.38 89 LEU A CA 1
ATOM 661 C C . LEU A 1 89 ? 0.715 -29.391 -5.48 1 98.38 89 LEU A C 1
ATOM 663 O O . LEU A 1 89 ? 0.815 -28.578 -4.559 1 98.38 89 LEU A O 1
ATOM 667 N N . PRO A 1 90 ? 0.581 -30.781 -5.309 1 97.19 90 PRO A N 1
ATOM 668 C CA . PRO A 1 90 ? 0.778 -31.281 -3.947 1 97.19 90 PRO A CA 1
ATOM 669 C C . PRO A 1 90 ? 2.08 -30.797 -3.32 1 97.19 90 PRO A C 1
ATOM 671 O O . PRO A 1 90 ? 3.125 -30.797 -3.975 1 97.19 90 PRO A O 1
ATOM 674 N N . GLY A 1 91 ? 1.984 -30.25 -2.113 1 96.06 91 GLY A N 1
ATOM 675 C CA . GLY A 1 91 ? 3.174 -29.797 -1.412 1 96.06 91 GLY A CA 1
ATOM 676 C C . GLY A 1 91 ? 3.406 -28.312 -1.541 1 96.06 91 GLY A C 1
ATOM 677 O O . GLY A 1 91 ? 4.176 -27.719 -0.776 1 96.06 91 GLY A O 1
ATOM 678 N N . GLU A 1 92 ? 2.836 -27.703 -2.541 1 98.06 92 GLU A N 1
ATOM 679 C CA . GLU A 1 92 ? 2.98 -26.25 -2.662 1 98.06 92 GLU A CA 1
ATOM 680 C C . GLU A 1 92 ? 2.15 -25.531 -1.607 1 98.06 92 GLU A C 1
ATOM 682 O O . GLU A 1 92 ? 1.027 -25.938 -1.305 1 98.06 92 GLU A O 1
ATOM 687 N N . THR A 1 93 ? 2.721 -24.5 -1.055 1 98.19 93 THR A N 1
ATOM 688 C CA . THR A 1 93 ? 2.125 -23.781 0.064 1 98.19 93 THR A CA 1
ATOM 689 C C . THR A 1 93 ? 0.961 -22.906 -0.41 1 98.19 93 THR A C 1
ATOM 691 O O . THR A 1 93 ? 1.051 -22.25 -1.451 1 98.19 93 THR A O 1
ATOM 694 N N . VAL A 1 94 ? -0.132 -22.953 0.295 1 98.5 94 VAL A N 1
ATOM 695 C CA . VAL A 1 94 ? -1.268 -22.047 0.13 1 98.5 94 VAL A CA 1
ATOM 696 C C . VAL A 1 94 ? -1.513 -21.281 1.428 1 98.5 94 VAL A C 1
ATOM 698 O O . VAL A 1 94 ? -1.692 -21.891 2.488 1 98.5 94 VAL A O 1
ATOM 701 N N . VAL A 1 95 ? -1.467 -20 1.359 1 98.5 95 VAL A N 1
ATOM 702 C CA . VAL A 1 95 ? -1.7 -19.141 2.508 1 98.5 95 VAL A CA 1
ATOM 703 C C . VAL A 1 95 ? -3.02 -18.391 2.33 1 98.5 95 VAL A C 1
ATOM 705 O O . VAL A 1 95 ? -3.291 -17.844 1.259 1 98.5 95 VAL A O 1
ATOM 708 N N . THR A 1 96 ? -3.893 -18.375 3.32 1 98.06 96 THR A N 1
ATOM 709 C CA . THR A 1 96 ? -5.141 -17.625 3.297 1 98.06 96 THR A CA 1
ATOM 710 C C . THR A 1 96 ? -4.973 -16.281 3.992 1 98.06 96 THR A C 1
ATOM 712 O O . THR A 1 96 ? -4.57 -16.219 5.156 1 98.06 96 THR A O 1
ATOM 715 N N . LYS A 1 97 ? -5.246 -15.266 3.264 1 97.44 97 LYS A N 1
ATOM 716 C CA . LYS A 1 97 ? -5.227 -13.922 3.828 1 97.44 97 LYS A CA 1
ATOM 717 C C . LYS A 1 97 ? -6.637 -13.453 4.18 1 97.44 97 LYS A C 1
ATOM 719 O O . LYS A 1 97 ? -7.617 -13.945 3.619 1 97.44 97 LYS A O 1
ATOM 724 N N . ARG A 1 98 ? -6.656 -12.344 5.047 1 94.19 98 ARG A N 1
ATOM 725 C CA . ARG A 1 98 ? -7.953 -11.906 5.555 1 94.19 98 ARG A CA 1
ATOM 726 C C . ARG A 1 98 ? -8.266 -10.484 5.102 1 94.19 98 ARG A C 1
ATOM 728 O O . ARG A 1 98 ? -9.406 -10.023 5.207 1 94.19 98 ARG A O 1
ATOM 735 N N . ARG A 1 99 ? -7.297 -9.797 4.605 1 95.56 99 ARG A N 1
ATOM 736 C CA . ARG A 1 99 ? -7.449 -8.453 4.059 1 95.56 99 ARG A CA 1
ATOM 737 C C . ARG A 1 99 ? -6.707 -8.312 2.734 1 95.56 99 ARG A C 1
ATOM 739 O O . ARG A 1 99 ? -6.547 -9.289 1.998 1 95.56 99 ARG A O 1
ATOM 746 N N . ALA A 1 100 ? -6.309 -7.203 2.348 1 96.62 100 ALA A N 1
ATOM 747 C CA . ALA A 1 100 ? -5.895 -6.941 0.972 1 96.62 100 ALA A CA 1
ATOM 748 C C . ALA A 1 100 ? -4.523 -7.551 0.687 1 96.62 100 ALA A C 1
ATOM 750 O O . ALA A 1 100 ? -4.336 -8.219 -0.331 1 96.62 100 ALA A O 1
ATOM 751 N N . GLY A 1 101 ? -3.562 -7.344 1.554 1 98.25 101 GLY A N 1
ATOM 752 C CA . GLY A 1 101 ? -2.195 -7.766 1.302 1 98.25 101 GLY A CA 1
ATOM 753 C C . GLY A 1 101 ? -1.944 -9.219 1.659 1 98.25 101 GLY A C 1
ATOM 754 O O . GLY A 1 101 ? -2.641 -9.781 2.504 1 98.25 101 GLY A O 1
ATOM 755 N N . ALA A 1 102 ? -0.92 -9.781 1.114 1 98.81 102 ALA A N 1
ATOM 756 C CA . ALA A 1 102 ? -0.594 -11.203 1.235 1 98.81 102 ALA A CA 1
ATOM 757 C C . ALA A 1 102 ? -0.261 -11.57 2.68 1 98.81 102 ALA A C 1
ATOM 759 O O . ALA A 1 102 ? -0.315 -12.742 3.057 1 98.81 102 ALA A O 1
ATOM 760 N N . PHE A 1 103 ? 0.064 -10.578 3.498 1 98.38 103 PHE A N 1
ATOM 761 C CA . PHE A 1 103 ? 0.571 -10.844 4.84 1 98.38 103 PHE A CA 1
ATOM 762 C C . PHE A 1 103 ? -0.532 -10.68 5.879 1 98.38 103 PHE A C 1
ATOM 764 O O . PHE A 1 103 ? -0.312 -10.914 7.066 1 98.38 103 PHE A O 1
ATOM 771 N N . SER A 1 104 ? -1.68 -10.359 5.469 1 96.56 104 SER A N 1
ATOM 772 C CA . SER A 1 104 ? -2.74 -9.977 6.395 1 96.56 104 SER A CA 1
ATOM 773 C C . SER A 1 104 ? -3.365 -11.195 7.059 1 96.56 104 SER A C 1
ATOM 775 O O . SER A 1 104 ? -3.939 -12.055 6.383 1 96.56 104 SER A O 1
ATOM 777 N N . GLY A 1 105 ? -3.232 -11.227 8.391 1 94.75 105 GLY A N 1
ATOM 778 C CA . GLY A 1 105 ? -3.98 -12.195 9.172 1 94.75 105 GLY A CA 1
ATOM 779 C C . GLY A 1 105 ? -3.482 -13.617 9 1 94.75 105 GLY A C 1
ATOM 780 O O . GLY A 1 105 ? -4.277 -14.562 8.969 1 94.75 105 GLY A O 1
ATOM 781 N N . ASN A 1 106 ? -2.207 -13.852 8.773 1 97.44 106 ASN A N 1
ATOM 782 C CA . ASN A 1 106 ? -1.728 -15.203 8.523 1 97.44 106 ASN A CA 1
ATOM 783 C C . ASN A 1 106 ? -0.257 -15.359 8.906 1 97.44 106 ASN A C 1
ATOM 785 O O . ASN A 1 106 ? 0.292 -14.523 9.625 1 97.44 106 ASN A O 1
ATOM 789 N N . ASP A 1 107 ? 0.344 -16.469 8.508 1 97.81 107 ASP A N 1
ATOM 790 C CA . ASP A 1 107 ? 1.705 -16.797 8.93 1 97.81 107 ASP A CA 1
ATOM 791 C C . ASP A 1 107 ? 2.688 -16.641 7.77 1 97.81 107 ASP A C 1
ATOM 793 O O . ASP A 1 107 ? 3.705 -17.328 7.715 1 97.81 107 ASP A O 1
ATOM 797 N N . MET A 1 108 ? 2.434 -15.766 6.84 1 98.25 108 MET A N 1
ATOM 798 C CA . MET A 1 108 ? 3.273 -15.586 5.656 1 98.25 108 MET A CA 1
ATOM 799 C C . MET A 1 108 ? 4.723 -15.32 6.055 1 98.25 108 MET A C 1
ATOM 801 O O . MET A 1 108 ? 5.648 -15.828 5.422 1 98.25 108 MET A O 1
ATOM 805 N N . ASP A 1 109 ? 4.902 -14.523 7.113 1 97.31 109 ASP A N 1
ATOM 806 C CA . ASP A 1 109 ? 6.262 -14.25 7.566 1 97.31 109 ASP A CA 1
ATOM 807 C C . ASP A 1 109 ? 6.984 -15.539 7.941 1 97.31 109 ASP A C 1
ATOM 809 O O . ASP A 1 109 ? 8.164 -15.711 7.625 1 97.31 109 ASP A O 1
ATOM 813 N N . LEU A 1 110 ? 6.328 -16.391 8.641 1 97.19 110 LEU A N 1
ATOM 814 C CA . LEU A 1 110 ? 6.906 -17.672 9.039 1 97.19 110 LEU A CA 1
ATOM 815 C C . LEU A 1 110 ? 7.188 -18.547 7.82 1 97.19 110 LEU A C 1
ATOM 817 O O . LEU A 1 110 ? 8.227 -19.203 7.746 1 97.19 110 LEU A O 1
ATOM 821 N N . VAL A 1 111 ? 6.25 -18.516 6.895 1 97.5 111 VAL A N 1
ATOM 822 C CA . VAL A 1 111 ? 6.398 -19.281 5.656 1 97.5 111 VAL A CA 1
ATOM 823 C C . VAL A 1 111 ? 7.66 -18.828 4.922 1 97.5 111 VAL A C 1
ATOM 825 O O . VAL A 1 111 ? 8.484 -19.656 4.52 1 97.5 111 VAL A O 1
ATOM 828 N N . LEU A 1 112 ? 7.848 -17.531 4.75 1 97.38 112 LEU A N 1
ATOM 829 C CA . LEU A 1 112 ? 9.008 -17 4.039 1 97.38 112 LEU A CA 1
ATOM 830 C C . LEU A 1 112 ? 10.297 -17.344 4.77 1 97.38 112 LEU A C 1
ATOM 832 O O . LEU A 1 112 ? 11.289 -17.75 4.145 1 97.38 112 LEU A O 1
ATOM 836 N N . ARG A 1 113 ? 10.273 -17.234 6.09 1 95.38 113 ARG A N 1
ATOM 837 C CA . ARG A 1 113 ? 11.453 -17.547 6.883 1 95.38 113 ARG A CA 1
ATOM 838 C C . ARG A 1 113 ? 11.812 -19.031 6.75 1 95.38 113 ARG A C 1
ATOM 840 O O . ARG A 1 113 ? 12.992 -19.375 6.645 1 95.38 113 ARG A O 1
ATOM 847 N N . THR A 1 114 ? 10.852 -19.859 6.785 1 93.94 114 THR A N 1
ATOM 848 C CA . THR A 1 114 ? 11.055 -21.297 6.699 1 93.94 114 THR A CA 1
ATOM 849 C C . THR A 1 114 ? 11.695 -21.672 5.367 1 93.94 114 THR A C 1
ATOM 851 O O . THR A 1 114 ? 12.492 -22.609 5.301 1 93.94 114 THR A O 1
ATOM 854 N N . HIS A 1 115 ? 11.375 -20.922 4.336 1 93.88 115 HIS A N 1
ATOM 855 C CA . HIS A 1 115 ? 11.93 -21.172 3.01 1 93.88 115 HIS A CA 1
ATOM 856 C C . HIS A 1 115 ? 13.188 -20.359 2.77 1 93.88 115 HIS A C 1
ATOM 858 O O . HIS A 1 115 ? 13.766 -20.406 1.681 1 93.88 115 HIS A O 1
ATOM 864 N N . ASP A 1 116 ? 13.57 -19.531 3.76 1 95.81 116 ASP A N 1
ATOM 865 C CA . ASP A 1 116 ? 14.727 -18.641 3.654 1 95.81 116 ASP A CA 1
ATOM 866 C C . ASP A 1 116 ? 14.57 -17.672 2.488 1 95.81 116 ASP A C 1
ATOM 868 O O . ASP A 1 116 ? 15.523 -17.422 1.75 1 95.81 116 ASP A O 1
ATOM 872 N N . VAL A 1 117 ? 13.344 -17.25 2.283 1 96.81 117 VAL A N 1
ATOM 873 C CA . VAL A 1 117 ? 13.039 -16.359 1.169 1 96.81 117 VAL A CA 1
ATOM 874 C C . VAL A 1 117 ? 13.383 -14.914 1.55 1 96.81 117 VAL A C 1
ATOM 876 O O . VAL A 1 117 ? 12.977 -14.43 2.607 1 96.81 117 VAL A O 1
ATOM 879 N N . ASP A 1 118 ? 14.133 -14.234 0.666 1 95.38 118 ASP A N 1
ATOM 880 C CA . ASP A 1 118 ? 14.477 -12.844 0.928 1 95.38 118 ASP A CA 1
ATOM 881 C C . ASP A 1 118 ? 14.203 -11.969 -0.293 1 95.38 118 ASP A C 1
ATOM 883 O O . ASP A 1 118 ? 14.633 -10.812 -0.348 1 95.38 118 ASP A O 1
ATOM 887 N N . HIS A 1 119 ? 13.5 -12.508 -1.274 1 97.06 119 HIS A N 1
ATOM 888 C CA . HIS A 1 119 ? 13.055 -11.789 -2.465 1 97.06 119 HIS A CA 1
ATOM 889 C C . HIS A 1 119 ? 11.742 -12.352 -2.996 1 97.06 119 HIS A C 1
ATOM 891 O O . HIS A 1 119 ? 11.57 -13.57 -3.072 1 97.06 119 HIS A O 1
ATOM 897 N N . LEU A 1 120 ? 10.82 -11.5 -3.365 1 98.31 120 LEU A N 1
ATOM 898 C CA . LEU A 1 120 ? 9.516 -11.953 -3.842 1 98.31 120 LEU A CA 1
ATOM 899 C C . LEU A 1 120 ? 9.352 -11.656 -5.328 1 98.31 120 LEU A C 1
ATOM 901 O O . LEU A 1 120 ? 9.805 -10.617 -5.812 1 98.31 120 LEU A O 1
ATOM 905 N N . ILE A 1 121 ? 8.711 -12.547 -6.016 1 98.88 121 ILE A N 1
ATOM 906 C CA . ILE A 1 121 ? 8.141 -12.297 -7.336 1 98.88 121 ILE A CA 1
ATOM 907 C C . ILE A 1 121 ? 6.625 -12.172 -7.234 1 98.88 121 ILE A C 1
ATOM 909 O O . ILE A 1 121 ? 5.941 -13.117 -6.836 1 98.88 121 ILE A O 1
ATOM 913 N N . LEU A 1 122 ? 6.117 -11.023 -7.625 1 98.94 122 LEU A N 1
ATOM 914 C CA . LEU A 1 122 ? 4.711 -10.727 -7.371 1 98.94 122 LEU A CA 1
ATOM 915 C C . LEU A 1 122 ? 3.883 -10.906 -8.641 1 98.94 122 LEU A C 1
ATOM 917 O O . LEU A 1 122 ? 4.234 -10.367 -9.695 1 98.94 122 LEU A O 1
ATOM 921 N N . THR A 1 123 ? 2.836 -11.656 -8.57 1 98.94 123 THR A N 1
ATOM 922 C CA . THR A 1 123 ? 1.778 -11.82 -9.562 1 98.94 123 THR A CA 1
ATOM 923 C C . THR A 1 123 ? 0.409 -11.867 -8.891 1 98.94 123 THR A C 1
ATOM 925 O O . THR A 1 123 ? 0.31 -12.125 -7.691 1 98.94 123 THR A O 1
ATOM 928 N N . GLY A 1 124 ? -0.599 -11.578 -9.734 1 98.88 124 GLY A N 1
ATOM 929 C CA . GLY A 1 124 ? -1.91 -11.773 -9.141 1 98.88 124 GLY A CA 1
ATOM 930 C C . GLY A 1 124 ? -2.938 -10.766 -9.609 1 98.88 124 GLY A C 1
ATOM 931 O O . GLY A 1 124 ? -2.648 -9.938 -10.477 1 98.88 124 GLY A O 1
ATOM 932 N N . ILE A 1 125 ? -4.125 -10.914 -9.055 1 98.69 125 ILE A N 1
ATOM 933 C CA . ILE A 1 125 ? -5.293 -10.094 -9.344 1 98.69 125 ILE A CA 1
ATOM 934 C C . ILE A 1 125 ? -5.914 -9.602 -8.039 1 98.69 125 ILE A C 1
ATOM 936 O O . ILE A 1 125 ? -6.289 -10.406 -7.184 1 98.69 125 ILE A O 1
ATOM 940 N N . ALA A 1 126 ? -6.074 -8.336 -7.938 1 98.19 126 ALA A N 1
ATOM 941 C CA . ALA A 1 126 ? -5.859 -7.27 -8.914 1 98.19 126 ALA A CA 1
ATOM 942 C C . ALA A 1 126 ? -4.523 -6.57 -8.688 1 98.19 126 ALA A C 1
ATOM 944 O O . ALA A 1 126 ? -3.998 -6.578 -7.57 1 98.19 126 ALA A O 1
ATOM 945 N N . THR A 1 127 ? -3.93 -5.961 -9.656 1 98.81 127 THR A N 1
ATOM 946 C CA . THR A 1 127 ? -2.727 -5.145 -9.539 1 98.81 127 THR A CA 1
ATOM 947 C C . THR A 1 127 ? -2.893 -4.09 -8.445 1 98.81 127 THR A C 1
ATOM 949 O O . THR A 1 127 ? -1.991 -3.889 -7.629 1 98.81 127 THR A O 1
ATOM 952 N N . SER A 1 128 ? -4.102 -3.477 -8.359 1 98.56 128 SER A N 1
ATOM 953 C CA . SER A 1 128 ? -4.387 -2.373 -7.445 1 98.56 128 SER A CA 1
ATOM 954 C C . SER A 1 128 ? -4.855 -2.887 -6.086 1 98.56 128 SER A C 1
ATOM 956 O O . SER A 1 128 ? -5.141 -2.098 -5.184 1 98.56 128 SER A O 1
ATOM 958 N N . GLY A 1 129 ? -4.992 -4.207 -5.918 1 98.12 129 GLY A N 1
ATOM 959 C CA . GLY A 1 129 ? -5.402 -4.855 -4.68 1 98.12 129 GLY A CA 1
ATOM 960 C C . GLY A 1 129 ? -4.266 -5.574 -3.982 1 98.12 129 GLY A C 1
ATOM 961 O O . GLY A 1 129 ? -3.396 -4.941 -3.381 1 98.12 129 GLY A O 1
ATOM 962 N N . VAL A 1 130 ? -4.266 -6.848 -4.184 1 98.75 130 VAL A N 1
ATOM 963 C CA . VAL A 1 130 ? -3.33 -7.68 -3.434 1 98.75 130 VAL A CA 1
ATOM 964 C C . VAL A 1 130 ? -1.897 -7.359 -3.855 1 98.75 130 VAL A C 1
ATOM 966 O O . VAL A 1 130 ? -0.981 -7.379 -3.029 1 98.75 130 VAL A O 1
ATOM 969 N N . VAL A 1 131 ? -1.635 -7.066 -5.117 1 98.94 131 VAL A N 1
ATOM 970 C CA . VAL A 1 131 ? -0.273 -6.828 -5.586 1 98.94 131 VAL A CA 1
ATOM 971 C C . VAL A 1 131 ? 0.266 -5.539 -4.969 1 98.94 131 VAL A C 1
ATOM 973 O O . VAL A 1 131 ? 1.346 -5.531 -4.371 1 98.94 131 VAL A O 1
ATOM 976 N N . LEU A 1 132 ? -0.506 -4.527 -5.078 1 98.94 132 LEU A N 1
ATOM 977 C CA . LEU A 1 132 ? -0.11 -3.227 -4.547 1 98.94 132 LEU A CA 1
ATOM 978 C C . LEU A 1 132 ? 0.047 -3.279 -3.033 1 98.94 132 LEU A C 1
ATOM 980 O O . LEU A 1 132 ? 1.051 -2.811 -2.492 1 98.94 132 LEU A O 1
ATOM 984 N N . HIS A 1 133 ? -0.937 -3.828 -2.295 1 98.81 133 HIS A N 1
ATOM 985 C CA . HIS A 1 133 ? -0.861 -3.902 -0.841 1 98.81 133 HIS A CA 1
ATOM 986 C C . HIS A 1 133 ? 0.347 -4.719 -0.393 1 98.81 133 HIS A C 1
ATOM 988 O O . HIS A 1 133 ? 1.017 -4.359 0.579 1 98.81 133 HIS A O 1
ATOM 994 N N . THR A 1 134 ? 0.622 -5.797 -1.086 1 98.88 134 THR A N 1
ATOM 995 C CA . THR A 1 134 ? 1.774 -6.633 -0.767 1 98.88 134 THR A CA 1
ATOM 996 C C . THR A 1 134 ? 3.076 -5.883 -1.037 1 98.88 134 THR A C 1
ATOM 998 O O . THR A 1 134 ? 4.016 -5.953 -0.244 1 98.88 134 THR A O 1
ATOM 1001 N N . ALA A 1 135 ? 3.123 -5.152 -2.152 1 98.75 135 ALA A N 1
ATOM 1002 C CA . ALA A 1 135 ? 4.305 -4.363 -2.492 1 98.75 135 ALA A CA 1
ATOM 1003 C C . ALA A 1 135 ? 4.578 -3.303 -1.429 1 98.75 135 ALA A C 1
ATOM 1005 O O . ALA A 1 135 ? 5.727 -3.105 -1.021 1 98.75 135 ALA A O 1
ATOM 1006 N N . CYS A 1 136 ? 3.514 -2.631 -0.978 1 98.38 136 CYS A N 1
ATOM 1007 C CA . CYS A 1 136 ? 3.672 -1.602 0.044 1 98.38 136 CYS A CA 1
ATOM 1008 C C . CYS A 1 136 ? 4.188 -2.201 1.347 1 98.38 136 CYS A C 1
ATOM 1010 O O . CYS A 1 136 ? 5.082 -1.638 1.981 1 98.38 136 CYS A O 1
ATOM 1012 N N . ARG A 1 137 ? 3.672 -3.348 1.727 1 97.94 137 ARG A N 1
ATOM 1013 C CA . ARG A 1 137 ? 4.148 -4.043 2.918 1 97.94 137 ARG A CA 1
ATOM 1014 C C . ARG A 1 137 ? 5.602 -4.473 2.756 1 97.94 137 ARG A C 1
ATOM 1016 O O . ARG A 1 137 ? 6.391 -4.387 3.699 1 97.94 137 ARG A O 1
ATOM 1023 N N . ALA A 1 138 ? 5.926 -4.973 1.645 1 97.19 138 ALA A N 1
ATOM 1024 C CA . ALA A 1 138 ? 7.301 -5.383 1.358 1 97.19 138 ALA A CA 1
ATOM 1025 C C . ALA A 1 138 ? 8.258 -4.199 1.466 1 97.19 138 ALA A C 1
ATOM 1027 O O . ALA A 1 138 ? 9.328 -4.316 2.064 1 97.19 138 ALA A O 1
ATOM 1028 N N . ASN A 1 139 ? 7.883 -3.033 0.903 1 96.44 139 ASN A N 1
ATOM 1029 C CA . ASN A 1 139 ? 8.68 -1.818 1.039 1 96.44 139 ASN A CA 1
ATOM 1030 C C . ASN A 1 139 ? 8.922 -1.471 2.504 1 96.44 139 ASN A C 1
ATOM 1032 O O . ASN A 1 139 ? 10.062 -1.203 2.902 1 96.44 139 ASN A O 1
ATOM 1036 N N . ASP A 1 140 ? 7.91 -1.56 3.264 1 96.19 140 ASP A N 1
ATOM 1037 C CA . ASP A 1 140 ? 7.969 -1.074 4.637 1 96.19 140 ASP A CA 1
ATOM 1038 C C . ASP A 1 140 ? 8.703 -2.068 5.539 1 96.19 140 ASP A C 1
ATOM 1040 O O . ASP A 1 140 ? 9.039 -1.746 6.68 1 96.19 140 ASP A O 1
ATOM 1044 N N . THR A 1 141 ? 8.977 -3.27 5.027 1 95 141 THR A N 1
ATOM 1045 C CA . THR A 1 141 ? 9.648 -4.273 5.844 1 95 141 THR A CA 1
ATOM 1046 C C . THR A 1 141 ? 10.977 -4.68 5.207 1 95 141 THR A C 1
ATOM 1048 O O . THR A 1 141 ? 11.562 -5.703 5.574 1 95 141 THR A O 1
ATOM 1051 N N . ASP A 1 142 ? 11.406 -3.969 4.223 1 93.31 142 ASP A N 1
ATOM 1052 C CA . ASP A 1 142 ? 12.695 -4.152 3.568 1 93.31 142 ASP A CA 1
ATOM 1053 C C . ASP A 1 142 ? 12.781 -5.52 2.895 1 93.31 142 ASP A C 1
ATOM 1055 O O . ASP A 1 142 ? 13.781 -6.23 3.037 1 93.31 142 ASP A O 1
ATOM 1059 N N . LEU A 1 143 ? 11.758 -5.938 2.277 1 95.38 143 LEU A N 1
ATOM 1060 C CA . LEU A 1 143 ? 11.703 -7.172 1.503 1 95.38 143 LEU A CA 1
ATOM 1061 C C . LEU A 1 143 ? 11.672 -6.875 0.008 1 95.38 143 LEU A C 1
ATOM 1063 O O . LEU A 1 143 ? 10.625 -6.551 -0.547 1 95.38 143 LEU A O 1
ATOM 1067 N N . PRO A 1 144 ? 12.859 -7 -0.65 1 95.75 144 PRO A N 1
ATOM 1068 C CA . PRO A 1 144 ? 12.891 -6.707 -2.084 1 95.75 144 PRO A CA 1
ATOM 1069 C C . PRO A 1 144 ? 11.938 -7.586 -2.889 1 95.75 144 PRO A C 1
ATOM 1071 O O . PRO A 1 144 ? 11.672 -8.727 -2.504 1 95.75 144 PRO A O 1
ATOM 1074 N N . PHE A 1 145 ? 11.5 -7.016 -4.02 1 97.31 145 PHE A N 1
ATOM 1075 C CA . PHE A 1 145 ? 10.578 -7.777 -4.855 1 97.31 145 PHE A CA 1
ATOM 1076 C C . PHE A 1 145 ? 10.711 -7.375 -6.316 1 97.31 145 PHE A C 1
ATOM 1078 O O . PHE A 1 145 ? 11.391 -6.395 -6.637 1 97.31 145 PHE A O 1
ATOM 1085 N N . THR A 1 146 ? 10.172 -8.203 -7.184 1 98.56 146 THR A N 1
ATOM 1086 C CA . THR A 1 146 ? 9.961 -7.98 -8.609 1 98.56 146 THR A CA 1
ATOM 1087 C C . THR A 1 146 ? 8.484 -8.164 -8.969 1 98.56 146 THR A C 1
ATOM 1089 O O . THR A 1 146 ? 7.812 -9.047 -8.43 1 98.56 146 THR A O 1
ATOM 1092 N N . VAL A 1 147 ? 8.031 -7.312 -9.883 1 98.94 147 VAL A N 1
ATOM 1093 C CA . VAL A 1 147 ? 6.656 -7.445 -10.344 1 98.94 147 VAL A CA 1
ATOM 1094 C C . VAL A 1 147 ? 6.641 -7.965 -11.781 1 98.94 147 VAL A C 1
ATOM 1096 O O . VAL A 1 147 ? 7.336 -7.434 -12.648 1 98.94 147 VAL A O 1
ATOM 1099 N N . LEU A 1 148 ? 5.926 -9.023 -11.992 1 98.94 148 LEU A N 1
ATOM 1100 C CA . LEU A 1 148 ? 5.648 -9.453 -13.359 1 98.94 148 LEU A CA 1
ATOM 1101 C C . LEU A 1 148 ? 4.387 -8.781 -13.898 1 98.94 148 LEU A C 1
ATOM 1103 O O . LEU A 1 148 ? 3.277 -9.266 -13.672 1 98.94 148 LEU A O 1
ATOM 1107 N N . SER A 1 149 ? 4.605 -7.727 -14.641 1 98.88 149 SER A N 1
ATOM 1108 C CA . SER A 1 149 ? 3.529 -6.805 -14.984 1 98.88 149 SER A CA 1
ATOM 1109 C C . SER A 1 149 ? 2.424 -7.508 -15.766 1 98.88 149 SER A C 1
ATOM 1111 O O . SER A 1 149 ? 1.239 -7.242 -15.547 1 98.88 149 SER A O 1
ATOM 1113 N N . ASP A 1 150 ? 2.805 -8.445 -16.672 1 98.75 150 ASP A N 1
ATOM 1114 C CA . ASP A 1 150 ? 1.812 -9.094 -17.516 1 98.75 150 ASP A CA 1
ATOM 1115 C C . ASP A 1 150 ? 1.246 -10.344 -16.859 1 98.75 150 ASP A C 1
ATOM 1117 O O . ASP A 1 150 ? 0.403 -11.031 -17.438 1 98.75 150 ASP A O 1
ATOM 1121 N N . ALA A 1 151 ? 1.725 -10.688 -15.672 1 98.81 151 ALA A N 1
ATOM 1122 C CA . ALA A 1 151 ? 1.121 -11.719 -14.828 1 98.81 151 ALA A CA 1
ATOM 1123 C C . ALA A 1 151 ? 0.349 -11.102 -13.672 1 98.81 151 ALA A C 1
ATOM 1125 O O . ALA A 1 151 ? 0.085 -11.766 -12.664 1 98.81 151 ALA A O 1
ATOM 1126 N N . CYS A 1 152 ? 0.098 -9.844 -13.758 1 98.88 152 CYS A N 1
ATOM 1127 C CA . CYS A 1 152 ? -0.867 -9.094 -12.961 1 98.88 152 CYS A CA 1
ATOM 1128 C C . CYS A 1 152 ? -2.012 -8.586 -13.836 1 98.88 152 CYS A C 1
ATOM 1130 O O . CYS A 1 152 ? -1.836 -8.367 -15.031 1 98.88 152 CYS A O 1
ATOM 1132 N N . LEU A 1 153 ? -3.104 -8.461 -13.242 1 98.62 153 LEU A N 1
ATOM 1133 C CA . LEU A 1 153 ? -4.289 -7.961 -13.93 1 98.62 153 LEU A CA 1
ATOM 1134 C C . LEU A 1 153 ? -5.125 -7.086 -13.008 1 98.62 153 LEU A C 1
ATOM 1136 O O . LEU A 1 153 ? -5.164 -7.312 -11.797 1 98.62 153 LEU A O 1
ATOM 1140 N N . ASP A 1 154 ? -5.707 -6.055 -13.562 1 98.12 154 ASP A N 1
ATOM 1141 C CA . ASP A 1 154 ? -6.625 -5.176 -12.844 1 98.12 154 ASP A CA 1
ATOM 1142 C C . ASP A 1 154 ? -7.941 -5.02 -13.602 1 98.12 154 ASP A C 1
ATOM 1144 O O . ASP A 1 154 ? -7.984 -5.199 -14.82 1 98.12 154 ASP A O 1
ATOM 1148 N N . LEU A 1 155 ? -8.969 -4.75 -12.836 1 96.44 155 LEU A N 1
ATOM 1149 C CA . LEU A 1 155 ? -10.25 -4.496 -13.477 1 96.44 155 LEU A CA 1
ATOM 1150 C C . LEU A 1 155 ? -10.211 -3.201 -14.273 1 96.44 155 LEU A C 1
ATOM 1152 O O . LEU A 1 155 ? -10.953 -3.047 -15.25 1 96.44 155 LEU A O 1
ATOM 1156 N N . ASP A 1 156 ? -9.422 -2.248 -13.891 1 97.5 156 ASP A N 1
ATOM 1157 C CA . ASP A 1 156 ? -9.227 -0.985 -14.602 1 97.5 156 ASP A CA 1
ATOM 1158 C C . ASP A 1 156 ? -7.855 -0.941 -15.273 1 97.5 156 ASP A C 1
ATOM 1160 O O . ASP A 1 156 ? -6.832 -0.763 -14.609 1 97.5 156 ASP A O 1
ATOM 1164 N N . PRO A 1 157 ? -7.848 -1.067 -16.641 1 97.12 157 PRO A N 1
ATOM 1165 C CA . PRO A 1 157 ? -6.562 -1.13 -17.344 1 97.12 157 PRO A CA 1
ATOM 1166 C C . PRO A 1 157 ? -5.727 0.135 -17.156 1 97.12 157 PRO A C 1
ATOM 1168 O O . PRO A 1 157 ? -4.496 0.078 -17.219 1 97.12 157 PRO A O 1
ATOM 1171 N N . GLU A 1 158 ? -6.352 1.255 -16.891 1 97.5 158 GLU A N 1
ATOM 1172 C CA . GLU A 1 158 ? -5.605 2.486 -16.656 1 97.5 158 GLU A CA 1
ATOM 1173 C C . GLU A 1 158 ? -4.867 2.439 -15.32 1 97.5 158 GLU A C 1
ATOM 1175 O O . GLU A 1 158 ? -3.715 2.867 -15.227 1 97.5 158 GLU A O 1
ATOM 1180 N N . VAL A 1 159 ? -5.539 1.927 -14.336 1 98.38 159 VAL A N 1
ATOM 1181 C CA . VAL A 1 159 ? -4.902 1.787 -13.031 1 98.38 159 VAL A CA 1
ATOM 1182 C C . VAL A 1 159 ? -3.744 0.794 -13.125 1 98.38 159 VAL A C 1
ATOM 1184 O O . VAL A 1 159 ? -2.652 1.056 -12.617 1 98.38 159 VAL A O 1
ATOM 1187 N N . HIS A 1 160 ? -3.982 -0.304 -13.852 1 98.62 160 HIS A N 1
ATOM 1188 C CA . HIS A 1 160 ? -2.924 -1.281 -14.078 1 98.62 160 HIS A CA 1
ATOM 1189 C C . HIS A 1 160 ? -1.698 -0.63 -14.711 1 98.62 160 HIS A C 1
ATOM 1191 O O . HIS A 1 160 ? -0.577 -0.806 -14.227 1 98.62 160 HIS A O 1
ATOM 1197 N N . ARG A 1 161 ? -1.921 0.106 -15.711 1 98.38 161 ARG A N 1
ATOM 1198 C CA . ARG A 1 161 ? -0.832 0.743 -16.438 1 98.38 161 ARG A CA 1
ATOM 1199 C C . ARG A 1 161 ? -0.092 1.745 -15.562 1 98.38 161 ARG A C 1
ATOM 1201 O O . ARG A 1 161 ? 1.141 1.771 -15.539 1 98.38 161 ARG A O 1
ATOM 1208 N N . THR A 1 162 ? -0.816 2.564 -14.844 1 98.69 162 THR A N 1
ATOM 1209 C CA . THR A 1 162 ? -0.201 3.561 -13.977 1 98.69 162 THR A CA 1
ATOM 1210 C C . THR A 1 162 ? 0.677 2.891 -12.922 1 98.69 162 THR A C 1
ATOM 1212 O O . THR A 1 162 ? 1.81 3.318 -12.688 1 98.69 162 THR A O 1
ATOM 1215 N N . LEU A 1 163 ? 0.178 1.816 -12.32 1 98.81 163 LEU A N 1
ATOM 1216 C CA . LEU A 1 163 ? 0.936 1.126 -11.281 1 98.81 163 LEU A CA 1
ATOM 1217 C C . LEU A 1 163 ? 2.166 0.442 -11.867 1 98.81 163 LEU A C 1
ATOM 1219 O O . LEU A 1 163 ? 3.273 0.6 -11.352 1 98.81 163 LEU A O 1
ATOM 1223 N N . THR A 1 164 ? 2.033 -0.198 -13 1 98.88 164 THR A N 1
ATOM 1224 C CA . THR A 1 164 ? 3.105 -1.047 -13.508 1 98.88 164 THR A CA 1
ATOM 1225 C C . THR A 1 164 ? 4.129 -0.222 -14.281 1 98.88 164 THR A C 1
ATOM 1227 O O . THR A 1 164 ? 5.301 -0.591 -14.359 1 98.88 164 THR A O 1
ATOM 1230 N N . GLU A 1 165 ? 3.719 0.903 -14.852 1 98.69 165 GLU A N 1
ATOM 1231 C CA . GLU A 1 165 ? 4.629 1.65 -15.711 1 98.69 165 GLU A CA 1
ATOM 1232 C C . GLU A 1 165 ? 5.219 2.854 -14.977 1 98.69 165 GLU A C 1
ATOM 1234 O O . GLU A 1 165 ? 6.301 3.334 -15.328 1 98.69 165 GLU A O 1
ATOM 1239 N N . LYS A 1 166 ? 4.562 3.318 -13.969 1 98.19 166 LYS A N 1
ATOM 1240 C CA . LYS A 1 166 ? 5.035 4.551 -13.344 1 98.19 166 LYS A CA 1
ATOM 1241 C C . LYS A 1 166 ? 5.379 4.324 -11.867 1 98.19 166 LYS A C 1
ATOM 1243 O O . LYS A 1 166 ? 6.418 4.785 -11.391 1 98.19 166 LYS A O 1
ATOM 1248 N N . LEU A 1 167 ? 4.547 3.629 -11.172 1 98.12 167 LEU A N 1
ATOM 1249 C CA . LEU A 1 167 ? 4.699 3.566 -9.719 1 98.12 167 LEU A CA 1
ATOM 1250 C C . LEU A 1 167 ? 5.664 2.453 -9.32 1 98.12 167 LEU A C 1
ATOM 1252 O O . LEU A 1 167 ? 6.707 2.715 -8.719 1 98.12 167 LEU A O 1
ATOM 1256 N N . PHE A 1 168 ? 5.379 1.211 -9.727 1 98.5 168 PHE A N 1
ATOM 1257 C CA . PHE A 1 168 ? 6.16 0.055 -9.305 1 98.5 168 PHE A CA 1
ATOM 1258 C C . PHE A 1 168 ? 7.613 0.195 -9.742 1 98.5 168 PHE A C 1
ATOM 1260 O O . PHE A 1 168 ? 8.531 -0.172 -9 1 98.5 168 PHE A O 1
ATOM 1267 N N . PRO A 1 169 ? 7.93 0.804 -10.945 1 97.94 169 PRO A N 1
ATOM 1268 C CA . PRO A 1 169 ? 9.328 0.918 -11.352 1 97.94 169 PRO A CA 1
ATOM 1269 C C . PRO A 1 169 ? 10.156 1.78 -10.398 1 97.94 169 PRO A C 1
ATOM 1271 O O . PRO A 1 169 ? 11.383 1.673 -10.367 1 97.94 169 PRO A O 1
ATOM 1274 N N . GLN A 1 170 ? 9.477 2.588 -9.609 1 95.88 170 GLN A N 1
ATOM 1275 C CA . GLN A 1 170 ? 10.188 3.398 -8.617 1 95.88 170 GLN A CA 1
ATOM 1276 C C . GLN A 1 170 ? 10.609 2.559 -7.418 1 95.88 170 GLN A C 1
ATOM 1278 O O . GLN A 1 170 ? 11.461 2.971 -6.633 1 95.88 170 GLN A O 1
ATOM 1283 N N . TRP A 1 171 ? 10.008 1.384 -7.297 1 96.81 171 TRP A N 1
ATOM 1284 C CA . TRP A 1 171 ? 10.18 0.599 -6.082 1 96.81 171 TRP A CA 1
ATOM 1285 C C . TRP A 1 171 ? 10.984 -0.669 -6.359 1 96.81 171 TRP A C 1
ATOM 1287 O O . TRP A 1 171 ? 11.688 -1.171 -5.484 1 96.81 171 TRP A O 1
ATOM 1297 N N . ALA A 1 172 ? 10.812 -1.173 -7.57 1 97 172 ALA A N 1
ATOM 1298 C CA . ALA A 1 172 ? 11.305 -2.52 -7.852 1 97 172 ALA A CA 1
ATOM 1299 C C . ALA A 1 172 ? 11.469 -2.74 -9.352 1 97 172 ALA A C 1
ATOM 1301 O O . ALA A 1 172 ? 11.023 -1.924 -10.164 1 97 172 ALA A O 1
ATOM 1302 N N . GLU A 1 173 ? 12.141 -3.832 -9.672 1 97.56 173 GLU A N 1
ATOM 1303 C CA . GLU A 1 173 ? 12.133 -4.277 -11.062 1 97.56 173 GLU A CA 1
ATOM 1304 C C . GLU A 1 173 ? 10.734 -4.684 -11.5 1 97.56 173 GLU A C 1
ATOM 1306 O O . GLU A 1 173 ? 10.016 -5.355 -10.758 1 97.56 173 GLU A O 1
ATOM 1311 N N . VAL A 1 174 ? 10.344 -4.199 -12.656 1 98.88 174 VAL A N 1
ATOM 1312 C CA . VAL A 1 174 ? 9.117 -4.621 -13.32 1 98.88 174 VAL A CA 1
ATOM 1313 C C . VAL A 1 174 ? 9.445 -5.27 -14.664 1 98.88 174 VAL A C 1
ATOM 1315 O O . VAL A 1 174 ? 10.117 -4.668 -15.5 1 98.88 174 VAL A O 1
ATOM 1318 N N . THR A 1 175 ? 9.047 -6.43 -14.812 1 98.88 175 THR A N 1
ATOM 1319 C CA . THR A 1 175 ? 9.352 -7.184 -16.016 1 98.88 175 THR A CA 1
ATOM 1320 C C . THR A 1 175 ? 8.172 -8.078 -16.406 1 98.88 175 THR A C 1
ATOM 1322 O O . THR A 1 175 ? 7.07 -7.922 -15.875 1 98.88 175 THR A O 1
ATOM 1325 N N . THR A 1 176 ? 8.32 -8.922 -17.406 1 98.88 176 THR A N 1
ATOM 1326 C CA . THR A 1 176 ? 7.246 -9.797 -17.875 1 98.88 176 THR A CA 1
ATOM 1327 C C . THR A 1 176 ? 7.488 -11.234 -17.422 1 98.88 176 THR A C 1
ATOM 1329 O O . THR A 1 176 ? 8.609 -11.594 -17.062 1 98.88 176 THR A O 1
ATOM 1332 N N . ALA A 1 177 ? 6.441 -12.008 -17.453 1 98.81 177 ALA A N 1
ATOM 1333 C CA . ALA A 1 177 ? 6.543 -13.422 -17.125 1 98.81 177 ALA A CA 1
ATOM 1334 C C . ALA A 1 177 ? 7.566 -14.125 -18.016 1 98.81 177 ALA A C 1
ATOM 1336 O O . ALA A 1 177 ? 8.406 -14.883 -17.531 1 98.81 177 ALA A O 1
ATOM 1337 N N . ALA A 1 178 ? 7.512 -13.828 -19.266 1 98.69 178 ALA A N 1
ATOM 1338 C CA . ALA A 1 178 ? 8.422 -14.469 -20.219 1 98.69 178 ALA A CA 1
ATOM 1339 C C . ALA A 1 178 ? 9.867 -14.078 -19.938 1 98.69 178 ALA A C 1
ATOM 1341 O O . ALA A 1 178 ? 10.758 -14.938 -19.906 1 98.69 178 ALA A O 1
ATOM 1342 N N . SER A 1 179 ? 10.117 -12.789 -19.797 1 98.75 179 SER A N 1
ATOM 1343 C CA . SER A 1 179 ? 11.469 -12.312 -19.531 1 98.75 179 SER A CA 1
ATOM 1344 C C . SER A 1 179 ? 12.016 -12.883 -18.219 1 98.75 179 SER A C 1
ATOM 1346 O O . SER A 1 179 ? 13.18 -13.273 -18.141 1 98.75 179 SER A O 1
ATOM 1348 N N . TRP A 1 180 ? 11.211 -12.914 -17.203 1 98.69 180 TRP A N 1
ATOM 1349 C CA . TRP A 1 180 ? 11.641 -13.477 -15.922 1 98.69 180 TRP A CA 1
ATOM 1350 C C . TRP A 1 180 ? 11.945 -14.969 -16.062 1 98.69 180 TRP A C 1
ATOM 1352 O O . TRP A 1 180 ? 12.969 -15.445 -15.562 1 98.69 180 TRP A O 1
ATOM 1362 N N . ALA A 1 181 ? 11.047 -15.688 -16.75 1 98.62 181 ALA A N 1
ATOM 1363 C CA . ALA A 1 181 ? 11.266 -17.109 -16.984 1 98.62 181 ALA A CA 1
ATOM 1364 C C . ALA A 1 181 ? 12.602 -17.359 -17.672 1 98.62 181 ALA A C 1
ATOM 1366 O O . ALA A 1 181 ? 13.336 -18.281 -17.297 1 98.62 181 ALA A O 1
ATOM 1367 N N . GLU A 1 182 ? 12.875 -16.516 -18.625 1 98.12 182 GLU A N 1
ATOM 1368 C CA . GLU A 1 182 ? 14.148 -16.641 -19.328 1 98.12 182 GLU A CA 1
ATOM 1369 C C . GLU A 1 182 ? 15.328 -16.375 -18.406 1 98.12 182 GLU A C 1
ATOM 1371 O O . GLU A 1 182 ? 16.359 -17.031 -18.5 1 98.12 182 GLU A O 1
ATOM 1376 N N . SER A 1 183 ? 15.172 -15.469 -17.484 1 97.31 183 SER A N 1
ATOM 1377 C CA . SER A 1 183 ? 16.266 -15.039 -16.609 1 97.31 183 SER A CA 1
ATOM 1378 C C . SER A 1 183 ? 16.625 -16.125 -15.602 1 97.31 183 SER A C 1
ATOM 1380 O O . SER A 1 183 ? 17.766 -16.172 -15.109 1 97.31 183 SER A O 1
ATOM 1382 N N . ILE A 1 184 ? 15.742 -17.031 -15.305 1 96.06 184 ILE A N 1
ATOM 1383 C CA . ILE A 1 184 ? 16.031 -18 -14.25 1 96.06 184 ILE A CA 1
ATOM 1384 C C . ILE A 1 184 ? 16.297 -19.359 -14.867 1 96.06 184 ILE A C 1
ATOM 1386 O O . ILE A 1 184 ? 16.625 -20.312 -14.156 1 96.06 184 ILE A O 1
ATOM 1390 N N . ALA A 1 185 ? 15.984 -19.531 -16.203 1 88.06 185 ALA A N 1
ATOM 1391 C CA . ALA A 1 185 ? 16.281 -20.781 -16.906 1 88.06 185 ALA A CA 1
ATOM 1392 C C . ALA A 1 185 ? 17.781 -21 -17.031 1 88.06 185 ALA A C 1
ATOM 1394 O O . ALA A 1 185 ? 18.234 -22.141 -17.188 1 88.06 185 ALA A O 1
ATOM 1395 N N . ARG A 1 186 ? 18.625 -19.875 -16.844 1 66.75 186 ARG A N 1
ATOM 1396 C CA . ARG A 1 186 ? 20.062 -20.047 -17.062 1 66.75 186 ARG A CA 1
ATOM 1397 C C . ARG A 1 186 ? 20.734 -20.641 -15.812 1 66.75 186 ARG A C 1
ATOM 1399 O O . ARG A 1 186 ? 20.281 -20.391 -14.695 1 66.75 186 ARG A O 1
ATOM 1406 N N . MET B 1 1 ? -19.047 9.328 17.891 1 55.62 1 MET B N 1
ATOM 1407 C CA . MET B 1 1 ? -18.375 9.852 16.703 1 55.62 1 MET B CA 1
ATOM 1408 C C . MET B 1 1 ? -16.969 9.281 16.578 1 55.62 1 MET B C 1
ATOM 1410 O O . MET B 1 1 ? -16.344 8.914 17.578 1 55.62 1 MET B O 1
ATOM 1414 N N . ALA B 1 2 ? -16.516 8.82 15.398 1 70.69 2 ALA B N 1
ATOM 1415 C CA . ALA B 1 2 ? -15.18 8.242 15.297 1 70.69 2 ALA B CA 1
ATOM 1416 C C . ALA B 1 2 ? -14.133 9.188 15.867 1 70.69 2 ALA B C 1
ATOM 1418 O O . ALA B 1 2 ? -14.227 10.406 15.711 1 70.69 2 ALA B O 1
ATOM 1419 N N . LYS B 1 3 ? -13.352 8.688 16.75 1 93.56 3 LYS B N 1
ATOM 1420 C CA . LYS B 1 3 ? -12.219 9.477 17.203 1 93.56 3 LYS B CA 1
ATOM 1421 C C . LYS B 1 3 ? -11.133 9.547 16.141 1 93.56 3 LYS B C 1
ATOM 1423 O O . LYS B 1 3 ? -10.477 8.547 15.836 1 93.56 3 LYS B O 1
ATOM 1428 N N . THR B 1 4 ? -11.031 10.75 15.547 1 97.12 4 THR B N 1
ATOM 1429 C CA . THR B 1 4 ? -10.25 10.977 14.344 1 97.12 4 THR B CA 1
ATOM 1430 C C . THR B 1 4 ? -8.922 11.648 14.68 1 97.12 4 THR B C 1
ATOM 1432 O O . THR B 1 4 ? -8.797 12.312 15.711 1 97.12 4 THR B O 1
ATOM 1435 N N . ALA B 1 5 ? -7.949 11.414 13.906 1 98.56 5 ALA B N 1
ATOM 1436 C CA . ALA B 1 5 ? -6.703 12.172 13.914 1 98.56 5 ALA B CA 1
ATOM 1437 C C . ALA B 1 5 ? -6.305 12.594 12.5 1 98.56 5 ALA B C 1
ATOM 1439 O O . ALA B 1 5 ? -6.453 11.82 11.555 1 98.56 5 ALA B O 1
ATOM 1440 N N . LEU B 1 6 ? -5.844 13.82 12.375 1 98.88 6 LEU B N 1
ATOM 1441 C CA . LEU B 1 6 ? -5.258 14.289 11.133 1 98.88 6 LEU B CA 1
ATOM 1442 C C . LEU B 1 6 ? -3.771 13.953 11.062 1 98.88 6 LEU B C 1
ATOM 1444 O O . LEU B 1 6 ? -3.006 14.328 11.953 1 98.88 6 LEU B O 1
ATOM 1448 N N . LEU B 1 7 ? -3.369 13.227 10.07 1 98.94 7 LEU B N 1
ATOM 1449 C CA . LEU B 1 7 ? -1.95 12.969 9.836 1 98.94 7 LEU B CA 1
ATOM 1450 C C . LEU B 1 7 ? -1.381 13.945 8.812 1 98.94 7 LEU B C 1
ATOM 1452 O O . LEU B 1 7 ? -1.928 14.094 7.723 1 98.94 7 LEU B O 1
ATOM 1456 N N . VAL B 1 8 ? -0.328 14.648 9.164 1 99 8 VAL B N 1
ATOM 1457 C CA . VAL B 1 8 ? 0.47 15.492 8.281 1 99 8 VAL B CA 1
ATOM 1458 C C . VAL B 1 8 ? 1.804 14.82 7.98 1 99 8 VAL B C 1
ATOM 1460 O O . VAL B 1 8 ? 2.721 14.844 8.805 1 99 8 VAL B O 1
ATOM 1463 N N . MET B 1 9 ? 1.908 14.273 6.715 1 98.94 9 MET B N 1
ATOM 1464 C CA . MET B 1 9 ? 2.961 13.281 6.523 1 98.94 9 MET B CA 1
ATOM 1465 C C . MET B 1 9 ? 3.996 13.773 5.516 1 98.94 9 MET B C 1
ATOM 1467 O O . MET B 1 9 ? 3.652 14.133 4.391 1 98.94 9 MET B O 1
ATOM 1471 N N . ASP B 1 10 ? 5.215 13.805 5.914 1 98.75 10 ASP B N 1
ATOM 1472 C CA . ASP B 1 10 ? 6.406 14.055 5.109 1 98.75 10 ASP B CA 1
ATOM 1473 C C . ASP B 1 10 ? 6.383 15.469 4.523 1 98.75 10 ASP B C 1
ATOM 1475 O O . ASP B 1 10 ? 6.828 15.68 3.393 1 98.75 10 ASP B O 1
ATOM 1479 N N . VAL B 1 11 ? 5.742 16.422 5.207 1 98.88 11 VAL B N 1
ATOM 1480 C CA . VAL B 1 11 ? 5.777 17.812 4.758 1 98.88 11 VAL B CA 1
ATOM 1481 C C . VAL B 1 11 ? 7.023 18.5 5.309 1 98.88 11 VAL B C 1
ATOM 1483 O O . VAL B 1 11 ? 6.922 19.391 6.16 1 98.88 11 VAL B O 1
ATOM 1486 N N . GLN B 1 12 ? 8.102 18.078 4.809 1 98.81 12 GLN B N 1
ATOM 1487 C CA . GLN B 1 12 ? 9.43 18.516 5.211 1 98.81 12 GLN B CA 1
ATOM 1488 C C . GLN B 1 12 ? 10.023 19.469 4.18 1 98.81 12 GLN B C 1
ATOM 1490 O O . GLN B 1 12 ? 9.641 19.453 3.008 1 98.81 12 GLN B O 1
ATOM 1495 N N . ARG B 1 13 ? 10.961 20.281 4.559 1 98.56 13 ARG B N 1
ATOM 1496 C CA . ARG B 1 13 ? 11.461 21.391 3.76 1 98.56 13 ARG B CA 1
ATOM 1497 C C . ARG B 1 13 ? 11.914 20.922 2.383 1 98.56 13 ARG B C 1
ATOM 1499 O O . ARG B 1 13 ? 11.43 21.422 1.361 1 98.56 13 ARG B O 1
ATOM 1506 N N . ASP B 1 14 ? 12.828 19.938 2.312 1 98.25 14 ASP B N 1
ATOM 1507 C CA . ASP B 1 14 ? 13.367 19.453 1.043 1 98.25 14 ASP B CA 1
ATOM 1508 C C . ASP B 1 14 ? 12.266 18.828 0.188 1 98.25 14 ASP B C 1
ATOM 1510 O O . ASP B 1 14 ? 12.289 18.953 -1.039 1 98.25 14 ASP B O 1
ATOM 1514 N N . VAL B 1 15 ? 11.344 18.156 0.795 1 98.19 15 VAL B N 1
ATOM 1515 C CA . VAL B 1 15 ? 10.242 17.5 0.094 1 98.19 15 VAL B CA 1
ATOM 1516 C C . VAL B 1 15 ? 9.336 18.547 -0.538 1 98.19 15 VAL B C 1
ATOM 1518 O O . VAL B 1 15 ? 8.961 18.438 -1.708 1 98.19 15 VAL B O 1
ATOM 1521 N N . VAL B 1 16 ? 8.984 19.562 0.241 1 98.44 16 VAL B N 1
ATOM 1522 C CA . VAL B 1 16 ? 8.141 20.641 -0.275 1 98.44 16 VAL B CA 1
ATOM 1523 C C . VAL B 1 16 ? 8.844 21.344 -1.434 1 98.44 16 VAL B C 1
ATOM 1525 O O . VAL B 1 16 ? 8.227 21.641 -2.459 1 98.44 16 VAL B O 1
ATOM 1528 N N . GLU B 1 17 ? 10.109 21.594 -1.237 1 97.31 17 GLU B N 1
ATOM 1529 C CA . GLU B 1 17 ? 10.867 22.25 -2.295 1 97.31 17 GLU B CA 1
ATOM 1530 C C . GLU B 1 17 ? 10.836 21.438 -3.586 1 97.31 17 GLU B C 1
ATOM 1532 O O . GLU B 1 17 ? 10.68 21.984 -4.672 1 97.31 17 GLU B O 1
ATOM 1537 N N . LEU B 1 18 ? 10.945 20.156 -3.453 1 96.62 18 LEU B N 1
ATOM 1538 C CA . LEU B 1 18 ? 10.977 19.266 -4.602 1 96.62 18 LEU B CA 1
ATOM 1539 C C . LEU B 1 18 ? 9.602 19.141 -5.242 1 96.62 18 LEU B C 1
ATOM 1541 O O . LEU B 1 18 ? 9.477 19.109 -6.469 1 96.62 18 LEU B O 1
ATOM 1545 N N . ALA B 1 19 ? 8.562 19.109 -4.453 1 96.75 19 ALA B N 1
ATOM 1546 C CA . ALA B 1 19 ? 7.242 18.703 -4.922 1 96.75 19 ALA B CA 1
ATOM 1547 C C . ALA B 1 19 ? 6.383 19.906 -5.285 1 96.75 19 ALA B C 1
ATOM 1549 O O . ALA B 1 19 ? 5.418 19.781 -6.039 1 96.75 19 ALA B O 1
ATOM 1550 N N . ASP B 1 20 ? 6.645 21.031 -4.668 1 92.88 20 ASP B N 1
ATOM 1551 C CA . ASP B 1 20 ? 5.754 22.188 -4.809 1 92.88 20 ASP B CA 1
ATOM 1552 C C . ASP B 1 20 ? 5.609 22.594 -6.273 1 92.88 20 ASP B C 1
ATOM 1554 O O . ASP B 1 20 ? 6.602 22.875 -6.941 1 92.88 20 ASP B O 1
ATOM 1558 N N . ASP B 1 21 ? 4.414 22.578 -6.676 1 91.88 21 ASP B N 1
ATOM 1559 C CA . ASP B 1 21 ? 4.121 22.891 -8.07 1 91.88 21 ASP B CA 1
ATOM 1560 C C . ASP B 1 21 ? 3.459 24.25 -8.195 1 91.88 21 ASP B C 1
ATOM 1562 O O . ASP B 1 21 ? 2.916 24.594 -9.25 1 91.88 21 ASP B O 1
ATOM 1566 N N . GLY B 1 22 ? 3.465 25 -7.121 1 92.81 22 GLY B N 1
ATOM 1567 C CA . GLY B 1 22 ? 2.854 26.328 -7.125 1 92.81 22 GLY B CA 1
ATOM 1568 C C . GLY B 1 22 ? 1.338 26.281 -7.078 1 92.81 22 GLY B C 1
ATOM 1569 O O . GLY B 1 22 ? 0.674 27.266 -7.371 1 92.81 22 GLY B O 1
ATOM 1570 N N . SER B 1 23 ? 0.748 25.156 -6.711 1 93.38 23 SER B N 1
ATOM 1571 C CA . SER B 1 23 ? -0.693 24.938 -6.785 1 93.38 23 SER B CA 1
ATOM 1572 C C . SER B 1 23 ? -1.401 25.516 -5.566 1 93.38 23 SER B C 1
ATOM 1574 O O . SER B 1 23 ? -2.631 25.609 -5.539 1 93.38 23 SER B O 1
ATOM 1576 N N . GLY B 1 24 ? -0.646 25.969 -4.586 1 96.69 24 GLY B N 1
ATOM 1577 C CA . GLY B 1 24 ? -1.255 26.375 -3.334 1 96.69 24 GLY B CA 1
ATOM 1578 C C . GLY B 1 24 ? -1.447 25.234 -2.355 1 96.69 24 GLY B C 1
ATOM 1579 O O . GLY B 1 24 ? -2.381 25.25 -1.55 1 96.69 24 GLY B O 1
ATOM 1580 N N . TYR B 1 25 ? -0.59 24.281 -2.428 1 97.88 25 TYR B N 1
ATOM 1581 C CA . TYR B 1 25 ? -0.644 23.078 -1.587 1 97.88 25 TYR B CA 1
ATOM 1582 C C . TYR B 1 25 ? -0.592 23.453 -0.109 1 97.88 25 TYR B C 1
ATOM 1584 O O . TYR B 1 25 ? -1.453 23.047 0.671 1 97.88 25 TYR B O 1
ATOM 1592 N N . LEU B 1 26 ? 0.388 24.281 0.328 1 98.56 26 LEU B N 1
ATOM 1593 C CA . LEU B 1 26 ? 0.626 24.547 1.742 1 98.56 26 LEU B CA 1
ATOM 1594 C C . LEU B 1 26 ? -0.549 25.297 2.361 1 98.56 26 LEU B C 1
ATOM 1596 O O . LEU B 1 26 ? -1.028 24.938 3.438 1 98.56 26 LEU B O 1
ATOM 1600 N N . PRO B 1 27 ? -1.12 26.312 1.691 1 98.31 27 PRO B N 1
ATOM 1601 C CA . PRO B 1 27 ? -2.307 26.969 2.248 1 98.31 27 PRO B CA 1
ATOM 1602 C C . PRO B 1 27 ? -3.482 26.016 2.424 1 98.31 27 PRO B C 1
ATOM 1604 O O . PRO B 1 27 ? -4.211 26.094 3.416 1 98.31 27 PRO B O 1
ATOM 1607 N N . ARG B 1 28 ? -3.689 25.094 1.558 1 98.31 28 ARG B N 1
ATOM 1608 C CA . ARG B 1 28 ? -4.773 24.125 1.677 1 98.31 28 ARG B CA 1
ATOM 1609 C C . ARG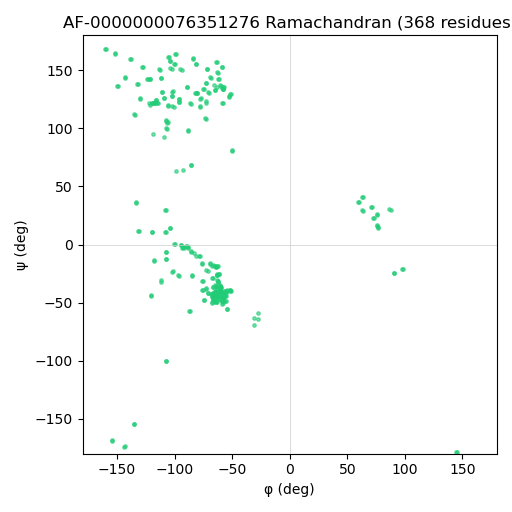 B 1 28 ? -4.539 23.188 2.852 1 98.31 28 ARG B C 1
ATOM 1611 O O . ARG B 1 28 ? -5.461 22.906 3.619 1 98.31 28 ARG B O 1
ATOM 1618 N N . LEU B 1 29 ? -3.314 22.734 2.92 1 98.81 29 LEU B N 1
ATOM 1619 C CA . LEU B 1 29 ? -2.979 21.875 4.051 1 98.81 29 LEU B CA 1
ATOM 1620 C C . LEU B 1 29 ? -3.188 22.609 5.371 1 98.81 29 LEU B C 1
ATOM 1622 O O . LEU B 1 29 ? -3.736 22.047 6.32 1 98.81 29 LEU B O 1
ATOM 1626 N N . ARG B 1 30 ? -2.773 23.859 5.426 1 98.75 30 ARG B N 1
ATOM 1627 C CA . ARG B 1 30 ? -2.943 24.672 6.629 1 98.75 30 ARG B CA 1
ATOM 1628 C C . ARG B 1 30 ? -4.418 24.797 6.996 1 98.75 30 ARG B C 1
ATOM 1630 O O . ARG B 1 30 ? -4.77 24.797 8.18 1 98.75 30 ARG B O 1
ATOM 1637 N N . THR B 1 31 ? -5.27 24.906 6 1 98.56 31 THR B N 1
ATOM 1638 C CA . THR B 1 31 ? -6.707 24.953 6.238 1 98.56 31 THR B CA 1
ATOM 1639 C C . THR B 1 31 ? -7.176 23.719 6.996 1 98.56 31 THR B C 1
ATOM 1641 O O . THR B 1 31 ? -7.938 23.828 7.961 1 98.56 31 THR B O 1
ATOM 1644 N N . ALA B 1 32 ? -6.738 22.578 6.629 1 98.81 32 ALA B N 1
ATOM 1645 C CA . ALA B 1 32 ? -7.105 21.328 7.285 1 98.81 32 ALA B CA 1
ATOM 1646 C C . ALA B 1 32 ? -6.551 21.281 8.711 1 98.81 32 ALA B C 1
ATOM 1648 O O . ALA B 1 32 ? -7.254 20.875 9.641 1 98.81 32 ALA B O 1
ATOM 1649 N N . ILE B 1 33 ? -5.285 21.672 8.844 1 98.88 33 ILE B N 1
ATOM 1650 C CA . ILE B 1 33 ? -4.629 21.656 10.141 1 98.88 33 ILE B CA 1
ATOM 1651 C C . ILE B 1 33 ? -5.363 22.578 11.109 1 98.88 33 ILE B C 1
ATOM 1653 O O . ILE B 1 33 ? -5.684 22.188 12.234 1 98.88 33 ILE B O 1
ATOM 1657 N N . ASP B 1 34 ? -5.656 23.781 10.625 1 98.69 34 ASP B N 1
ATOM 1658 C CA . ASP B 1 34 ? -6.348 24.766 11.461 1 98.69 34 ASP B CA 1
ATOM 1659 C C . ASP B 1 34 ? -7.738 24.266 11.852 1 98.69 34 ASP B C 1
ATOM 1661 O O . ASP B 1 34 ? -8.172 24.453 12.992 1 98.69 34 ASP B O 1
ATOM 1665 N N . ALA B 1 35 ? -8.43 23.656 10.953 1 98.69 35 ALA B N 1
ATOM 1666 C CA . ALA B 1 35 ? -9.75 23.094 11.234 1 98.69 35 ALA B CA 1
ATOM 1667 C C . ALA B 1 35 ? -9.664 22 12.297 1 98.69 35 ALA B C 1
ATOM 1669 O O . ALA B 1 35 ? -10.492 21.953 13.211 1 98.69 35 ALA B O 1
ATOM 1670 N N . ALA B 1 36 ? -8.695 21.125 12.164 1 98.56 36 ALA B N 1
ATOM 1671 C CA . ALA B 1 36 ? -8.508 20.062 13.156 1 98.56 36 ALA B CA 1
ATOM 1672 C C . ALA B 1 36 ? -8.266 20.641 14.547 1 98.56 36 ALA B C 1
ATOM 1674 O O . ALA B 1 36 ? -8.906 20.219 15.516 1 98.56 36 ALA B O 1
ATOM 1675 N N . ARG B 1 37 ? -7.367 21.578 14.625 1 98.06 37 ARG B N 1
ATOM 1676 C CA . ARG B 1 37 ? -7.051 22.234 15.898 1 98.06 37 ARG B CA 1
ATOM 1677 C C . ARG B 1 37 ? -8.289 22.875 16.516 1 98.06 37 ARG B C 1
ATOM 1679 O O . ARG B 1 37 ? -8.562 22.703 17.703 1 98.06 37 ARG B O 1
ATOM 1686 N N . SER B 1 38 ? -9.031 23.578 15.688 1 97.75 38 SER B N 1
ATOM 1687 C CA . SER B 1 38 ? -10.234 24.266 16.156 1 97.75 38 SER B CA 1
ATOM 1688 C C . SER B 1 38 ? -11.273 23.266 16.672 1 97.75 38 SER B C 1
ATOM 1690 O O . SER B 1 38 ? -12.008 23.547 17.609 1 97.75 38 SER B O 1
ATOM 1692 N N . ALA B 1 39 ? -11.305 22.078 16.125 1 97.56 39 ALA B N 1
ATOM 1693 C CA . ALA B 1 39 ? -12.297 21.062 16.469 1 97.56 39 ALA B CA 1
ATOM 1694 C C . ALA B 1 39 ? -11.789 20.141 17.562 1 97.56 39 ALA B C 1
ATOM 1696 O O . ALA B 1 39 ? -12.492 19.219 17.984 1 97.56 39 ALA B O 1
ATOM 1697 N N . GLY B 1 40 ? -10.578 20.359 17.969 1 96.31 40 GLY B N 1
ATOM 1698 C CA . GLY B 1 40 ? -9.992 19.516 19 1 96.31 40 GLY B CA 1
ATOM 1699 C C . GLY B 1 40 ? -9.562 18.156 18.484 1 96.31 40 GLY B C 1
ATOM 1700 O O . GLY B 1 40 ? -9.391 17.219 19.25 1 96.31 40 GLY B O 1
ATOM 1701 N N . ILE B 1 41 ? -9.477 18 17.219 1 97.56 41 ILE B N 1
ATOM 1702 C CA . ILE B 1 41 ? -8.969 16.781 16.578 1 97.56 41 ILE B CA 1
ATOM 1703 C C . ILE B 1 41 ? -7.441 16.75 16.656 1 97.56 41 ILE B C 1
ATOM 1705 O O . ILE B 1 41 ? -6.781 17.719 16.266 1 97.56 41 ILE B O 1
ATOM 1709 N N . PRO B 1 42 ? -6.887 15.695 17.172 1 97.94 42 PRO B N 1
ATOM 1710 C CA . PRO B 1 42 ? -5.426 15.633 17.234 1 97.94 42 PRO B CA 1
ATOM 1711 C C . PRO B 1 42 ? -4.77 15.75 15.867 1 97.94 42 PRO B C 1
ATOM 1713 O O . PRO B 1 42 ? -5.238 15.133 14.898 1 97.94 42 PRO B O 1
ATOM 1716 N N . VAL B 1 43 ? -3.754 16.562 15.797 1 98.69 43 VAL B N 1
ATOM 1717 C CA . VAL B 1 43 ? -2.873 16.641 14.633 1 98.69 43 VAL B CA 1
ATOM 1718 C C . VAL B 1 43 ? -1.574 15.891 14.922 1 98.69 43 VAL B C 1
ATOM 1720 O O . VAL B 1 43 ? -0.851 16.234 15.859 1 98.69 43 VAL B O 1
ATOM 1723 N N . ILE B 1 44 ? -1.301 14.891 14.148 1 98.88 44 ILE B N 1
ATOM 1724 C CA . ILE B 1 44 ? -0.094 14.086 14.305 1 98.88 44 ILE B CA 1
ATOM 1725 C C . ILE B 1 44 ? 0.801 14.258 13.078 1 98.88 44 ILE B C 1
ATOM 1727 O O . ILE B 1 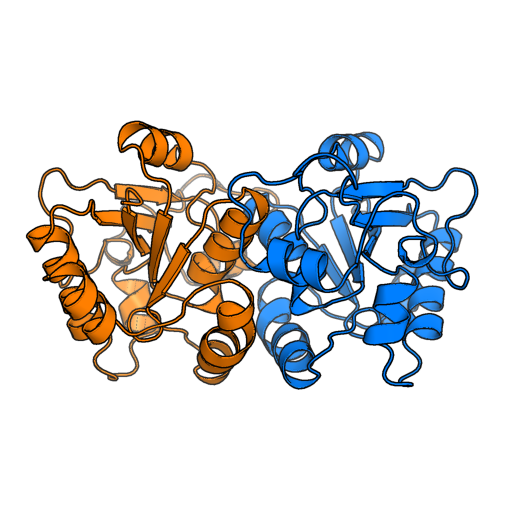44 ? 0.366 14.031 11.945 1 98.88 44 ILE B O 1
ATOM 1731 N N . TYR B 1 45 ? 1.976 14.703 13.344 1 98.94 45 TYR B N 1
ATOM 1732 C CA . TYR B 1 45 ? 2.967 14.836 12.289 1 98.94 45 TYR B CA 1
ATOM 1733 C C . TYR B 1 45 ? 3.777 13.555 12.125 1 98.94 45 TYR B C 1
ATOM 1735 O O . TYR B 1 45 ? 4.16 12.93 13.117 1 98.94 45 TYR B O 1
ATOM 1743 N N . VAL B 1 46 ? 3.971 13.148 10.891 1 98.88 46 VAL B N 1
ATOM 1744 C CA . VAL B 1 46 ? 4.832 12.023 10.547 1 98.88 46 VAL B CA 1
ATOM 1745 C C . VAL B 1 46 ? 6 12.508 9.688 1 98.88 46 VAL B C 1
ATOM 1747 O O . VAL B 1 46 ? 5.793 13.133 8.648 1 98.88 46 VAL B O 1
ATOM 1750 N N . VAL B 1 47 ? 7.188 12.281 10.133 1 98.62 47 VAL B N 1
ATOM 1751 C CA . VAL B 1 47 ? 8.367 12.695 9.383 1 98.62 47 VAL B CA 1
ATOM 1752 C C . VAL B 1 47 ? 9.234 11.477 9.07 1 98.62 47 VAL B C 1
ATOM 1754 O O . VAL B 1 47 ? 9.328 10.547 9.875 1 98.62 47 VAL B O 1
ATOM 1757 N N . MET B 1 48 ? 9.805 11.484 7.887 1 97.69 48 MET B N 1
ATOM 1758 C CA . MET B 1 48 ? 10.828 10.492 7.559 1 97.69 48 MET B CA 1
ATOM 1759 C C . MET B 1 48 ? 12.18 10.898 8.125 1 97.69 48 MET B C 1
ATOM 1761 O O . MET B 1 48 ? 12.586 12.055 8.031 1 97.69 48 MET B O 1
ATOM 1765 N N . GLY B 1 49 ? 12.805 10.016 8.781 1 95.62 49 GLY B N 1
ATOM 1766 C CA . GLY B 1 49 ? 14.125 10.242 9.336 1 95.62 49 GLY B CA 1
ATOM 1767 C C . GLY B 1 49 ? 15.086 9.094 9.086 1 95.62 49 GLY B C 1
ATOM 1768 O O . GLY B 1 49 ? 14.914 8.008 9.648 1 95.62 49 GLY B O 1
ATOM 1769 N N . LEU B 1 50 ? 16.094 9.336 8.258 1 92.75 50 LEU B N 1
ATOM 1770 C CA . LEU B 1 50 ? 17.156 8.359 8.016 1 92.75 50 LEU B CA 1
ATOM 1771 C C . LEU B 1 50 ? 18.406 8.719 8.805 1 92.75 50 LEU B C 1
ATOM 1773 O O . LEU B 1 50 ? 18.844 9.867 8.789 1 92.75 50 LEU B O 1
ATOM 1777 N N . ARG B 1 51 ? 19 7.738 9.508 1 89.19 51 ARG B N 1
ATOM 1778 C CA . ARG B 1 51 ? 20.172 7.977 10.336 1 89.19 51 ARG B CA 1
ATOM 1779 C C . ARG B 1 51 ? 21.406 8.242 9.477 1 89.19 51 ARG B C 1
ATOM 1781 O O . ARG B 1 51 ? 21.641 7.539 8.492 1 89.19 51 ARG B O 1
ATOM 1788 N N . PRO B 1 52 ? 22.172 9.266 9.727 1 81.62 52 PRO B N 1
ATOM 1789 C CA . PRO B 1 52 ? 23.344 9.625 8.898 1 81.62 52 PRO B CA 1
ATOM 1790 C C . PRO B 1 52 ? 24.438 8.562 8.938 1 81.62 52 PRO B C 1
ATOM 1792 O O . PRO B 1 52 ? 25.109 8.336 7.934 1 81.62 52 PRO B O 1
ATOM 1795 N N . ASP B 1 53 ? 24.812 7.938 10.016 1 72.12 53 ASP B N 1
ATOM 1796 C CA . ASP B 1 53 ? 26.047 7.184 10.172 1 72.12 53 ASP B CA 1
ATOM 1797 C C . ASP B 1 53 ? 25.766 5.684 10.211 1 72.12 53 ASP B C 1
ATOM 1799 O O . ASP B 1 53 ? 26.703 4.883 10.375 1 72.12 53 ASP B O 1
ATOM 1803 N N . VAL B 1 54 ? 24.719 5.309 10.234 1 63.72 54 VAL B N 1
ATOM 1804 C CA . VAL B 1 54 ? 24.438 3.875 10.266 1 63.72 54 VAL B CA 1
ATOM 1805 C C . VAL B 1 54 ? 23.594 3.486 9.062 1 63.72 54 VAL B C 1
ATOM 1807 O O . VAL B 1 54 ? 22.641 4.199 8.711 1 63.72 54 VAL B O 1
ATOM 1810 N N . PRO B 1 55 ? 24.281 2.592 8.375 1 58.56 55 PRO B N 1
ATOM 1811 C CA . PRO B 1 55 ? 23.422 2.166 7.266 1 58.56 55 PRO B CA 1
ATOM 1812 C C . PRO B 1 55 ? 22.031 1.775 7.723 1 58.56 55 PRO B C 1
ATOM 1814 O O . PRO B 1 55 ? 21.875 0.987 8.656 1 58.56 55 PRO B O 1
ATOM 1817 N N . ASP B 1 56 ? 21.188 2.688 7.93 1 53.53 56 ASP B N 1
ATOM 1818 C CA . ASP B 1 56 ? 19.828 2.334 8.328 1 53.53 56 ASP B CA 1
ATOM 1819 C C . ASP B 1 56 ? 19.453 0.957 7.793 1 53.53 56 ASP B C 1
ATOM 1821 O O . ASP B 1 56 ? 18.75 0.197 8.469 1 53.53 56 ASP B O 1
ATOM 1825 N N . ALA B 1 57 ? 19.469 0.634 6.32 1 53.41 57 ALA B N 1
ATOM 1826 C CA . ALA B 1 57 ? 19.062 -0.685 5.848 1 53.41 57 ALA B CA 1
ATOM 1827 C C . ALA B 1 57 ? 20.203 -1.386 5.117 1 53.41 57 ALA B C 1
ATOM 1829 O O . ALA B 1 57 ? 20.844 -0.792 4.25 1 53.41 57 ALA B O 1
ATOM 1830 N N . ALA B 1 58 ? 21 -2.234 5.738 1 50.91 58 ALA B N 1
ATOM 1831 C CA . ALA B 1 58 ? 21.953 -3.041 4.969 1 50.91 58 ALA B CA 1
ATOM 1832 C C . ALA B 1 58 ? 21.406 -3.346 3.578 1 50.91 58 ALA B C 1
ATOM 1834 O O . ALA B 1 58 ? 22.094 -3.15 2.574 1 50.91 58 ALA B O 1
ATOM 1835 N N . ARG B 1 59 ? 20.281 -4.074 3.422 1 58.75 59 ARG B N 1
ATOM 1836 C CA . ARG B 1 59 ? 19.656 -4.492 2.178 1 58.75 59 ARG B CA 1
ATOM 1837 C C . ARG B 1 59 ? 18.5 -3.564 1.812 1 58.75 59 ARG B C 1
ATOM 1839 O O . ARG B 1 59 ? 17.328 -3.916 1.995 1 58.75 59 ARG B O 1
ATOM 1846 N N . SER B 1 60 ? 18.953 -2.256 1.573 1 64.19 60 SER B N 1
ATOM 1847 C CA . SER B 1 60 ? 17.906 -1.249 1.404 1 64.19 60 SER B CA 1
ATOM 1848 C C . SER B 1 60 ? 17.094 -1.508 0.144 1 64.19 60 SER B C 1
ATOM 1850 O O . SER B 1 60 ? 17.641 -1.915 -0.884 1 64.19 60 SER B O 1
ATOM 1852 N N . THR B 1 61 ? 15.828 -1.351 0.305 1 80.94 61 THR B N 1
ATOM 1853 C CA . THR B 1 61 ? 14.938 -1.388 -0.851 1 80.94 61 THR B CA 1
ATOM 1854 C C . THR B 1 61 ? 15.242 -0.239 -1.808 1 80.94 61 THR B C 1
ATOM 1856 O O . THR B 1 61 ? 15.914 0.725 -1.433 1 80.94 61 THR B O 1
ATOM 1859 N N . ARG B 1 62 ? 14.898 -0.378 -2.99 1 87.62 62 ARG B N 1
ATOM 1860 C CA . ARG B 1 62 ? 15.109 0.639 -4.016 1 87.62 62 ARG B CA 1
ATOM 1861 C C . ARG B 1 62 ? 14.562 1.99 -3.566 1 87.62 62 ARG B C 1
ATOM 1863 O O . ARG B 1 62 ? 15.188 3.027 -3.803 1 87.62 62 ARG B O 1
ATOM 1870 N N . ILE B 1 63 ? 13.461 2.008 -2.912 1 86.31 63 ILE B N 1
ATOM 1871 C CA . ILE B 1 63 ? 12.82 3.25 -2.488 1 86.31 63 ILE B CA 1
ATOM 1872 C C . ILE B 1 63 ? 13.734 3.988 -1.51 1 86.31 63 ILE B C 1
ATOM 1874 O O . ILE B 1 63 ? 13.914 5.203 -1.619 1 86.31 63 ILE B O 1
ATOM 1878 N N . ILE B 1 64 ? 14.359 3.34 -0.632 1 88.62 64 ILE B N 1
ATOM 1879 C CA . ILE B 1 64 ? 15.203 3.957 0.38 1 88.62 64 ILE B CA 1
ATOM 1880 C C . ILE B 1 64 ? 16.531 4.391 -0.249 1 88.62 64 ILE B C 1
ATOM 1882 O O . ILE B 1 64 ? 17.031 5.484 0.03 1 88.62 64 ILE B O 1
ATOM 1886 N N . ARG B 1 65 ? 16.984 3.57 -1.097 1 89.12 65 ARG B N 1
ATOM 1887 C CA . ARG B 1 65 ? 18.234 3.918 -1.78 1 89.12 65 ARG B CA 1
ATOM 1888 C C . ARG B 1 65 ? 18.062 5.199 -2.59 1 89.12 65 ARG B C 1
ATOM 1890 O O . ARG B 1 65 ? 18.953 6.051 -2.596 1 89.12 65 ARG B O 1
ATOM 1897 N N . THR B 1 66 ? 16.969 5.312 -3.213 1 89.62 66 THR B N 1
ATOM 1898 C CA . THR B 1 66 ? 16.703 6.465 -4.066 1 89.62 66 THR B CA 1
ATOM 1899 C C . THR B 1 66 ? 16.672 7.75 -3.244 1 89.62 66 THR B C 1
ATOM 1901 O O . THR B 1 66 ? 17.281 8.75 -3.619 1 89.62 66 THR B O 1
ATOM 1904 N N . VAL B 1 67 ? 16.031 7.719 -2.125 1 90.31 67 VAL B N 1
ATOM 1905 C CA . VAL B 1 67 ? 15.914 8.945 -1.345 1 90.31 67 VAL B CA 1
ATOM 1906 C C . VAL B 1 67 ? 17.234 9.25 -0.646 1 90.31 67 VAL B C 1
ATOM 1908 O O . VAL B 1 67 ? 17.609 10.414 -0.482 1 90.31 67 VAL B O 1
ATOM 1911 N N . GLU B 1 68 ? 17.969 8.242 -0.296 1 88.38 68 GLU B N 1
ATOM 1912 C CA . GLU B 1 68 ? 19.281 8.438 0.305 1 88.38 68 GLU B CA 1
ATOM 1913 C C . GLU B 1 68 ? 20.25 9.055 -0.691 1 88.38 68 GLU B C 1
ATOM 1915 O O . GLU B 1 68 ? 21 9.977 -0.347 1 88.38 68 GLU B O 1
ATOM 1920 N N . GLU B 1 69 ? 20.234 8.539 -1.84 1 88.5 69 GLU B N 1
ATOM 1921 C CA . GLU B 1 69 ? 21.125 9.031 -2.885 1 88.5 69 GLU B CA 1
ATOM 1922 C C . GLU B 1 69 ? 20.812 10.484 -3.23 1 88.5 69 GLU B C 1
ATOM 1924 O O . GLU B 1 69 ? 21.703 11.242 -3.607 1 88.5 69 GLU B O 1
ATOM 1929 N N . ALA B 1 70 ? 19.578 10.875 -2.99 1 90.19 70 ALA B N 1
ATOM 1930 C CA . ALA B 1 70 ? 19.156 12.25 -3.264 1 90.19 70 ALA B CA 1
ATOM 1931 C C . ALA B 1 70 ? 19.469 13.164 -2.078 1 90.19 70 ALA B C 1
ATOM 1933 O O . ALA B 1 70 ? 19.234 14.375 -2.148 1 90.19 70 ALA B O 1
ATOM 1934 N N . GLY B 1 71 ? 19.938 12.578 -0.966 1 88.94 71 GLY B N 1
ATOM 1935 C CA . GLY B 1 71 ? 20.297 13.359 0.211 1 88.94 71 GLY B CA 1
ATOM 1936 C C . GLY B 1 71 ? 19.078 13.836 0.997 1 88.94 71 GLY B C 1
ATOM 1937 O O . GLY B 1 71 ? 19.141 14.852 1.69 1 88.94 71 GLY B O 1
ATOM 1938 N N . LEU B 1 72 ? 18.062 13.062 0.821 1 93.81 72 LEU B N 1
ATOM 1939 C CA . LEU B 1 72 ? 16.828 13.461 1.477 1 93.81 72 LEU B CA 1
ATOM 1940 C C . LEU B 1 72 ? 16.672 12.766 2.826 1 93.81 72 LEU B C 1
ATOM 1942 O O . LEU B 1 72 ? 17.219 11.68 3.033 1 93.81 72 LEU B O 1
ATOM 1946 N N . PHE B 1 73 ? 16.016 13.344 3.785 1 95.94 73 PHE B N 1
ATOM 1947 C CA . PHE B 1 73 ? 15.445 12.766 5 1 95.94 73 PHE B CA 1
ATOM 1948 C C . PHE B 1 73 ? 16.547 12.406 5.992 1 95.94 73 PHE B C 1
ATOM 1950 O O . PHE B 1 73 ? 16.359 11.523 6.836 1 95.94 73 PHE B O 1
ATOM 1957 N N . THR B 1 74 ? 17.656 13.047 5.84 1 93.56 74 THR B N 1
ATOM 1958 C CA . THR B 1 74 ? 18.719 12.797 6.805 1 93.56 74 THR B CA 1
ATOM 1959 C C . THR B 1 74 ? 18.391 13.438 8.148 1 93.56 74 THR B C 1
ATOM 1961 O O . THR B 1 74 ? 18.234 14.656 8.242 1 93.56 74 THR B O 1
ATOM 1964 N N . GLU B 1 75 ? 18.359 12.672 9.188 1 93.5 75 GLU B N 1
ATOM 1965 C CA . GLU B 1 75 ? 18.031 13.18 10.516 1 93.5 75 GLU B CA 1
ATOM 1966 C C . GLU B 1 75 ? 19 14.289 10.938 1 93.5 75 GLU B C 1
ATOM 196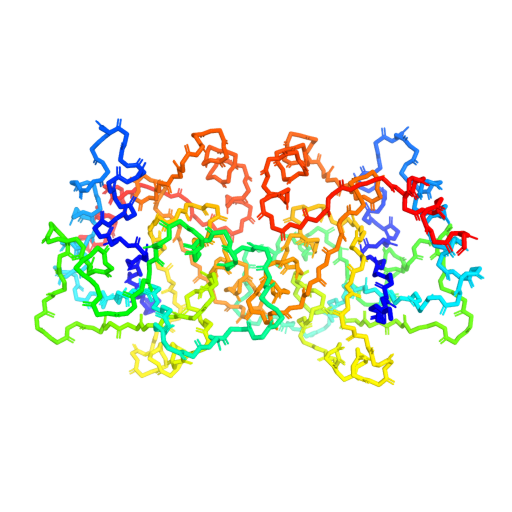8 O O . GLU B 1 75 ? 20.203 14.148 10.781 1 93.5 75 GLU B O 1
ATOM 1973 N N . GLY B 1 76 ? 18.359 15.359 11.461 1 93.06 76 GLY B N 1
ATOM 1974 C CA . GLY B 1 76 ? 19.156 16.469 11.961 1 93.06 76 GLY B CA 1
ATOM 1975 C C . GLY B 1 76 ? 19.438 17.516 10.906 1 93.06 76 GLY B C 1
ATOM 1976 O O . GLY B 1 76 ? 19.812 18.656 11.234 1 93.06 76 GLY B O 1
ATOM 1977 N N . ALA B 1 77 ? 19.406 17.141 9.633 1 95.44 77 ALA B N 1
ATOM 1978 C CA . ALA B 1 77 ? 19.625 18.094 8.547 1 95.44 77 ALA B CA 1
ATOM 1979 C C . ALA B 1 77 ? 18.469 19.094 8.453 1 95.44 77 ALA B C 1
ATOM 1981 O O . ALA B 1 77 ? 17.312 18.719 8.641 1 95.44 77 ALA B O 1
ATOM 1982 N N . ARG B 1 78 ? 18.766 20.328 8.133 1 96.69 78 ARG B N 1
ATOM 1983 C CA . ARG B 1 78 ? 17.781 21.375 8.008 1 96.69 78 ARG B CA 1
ATOM 1984 C C . ARG B 1 78 ? 16.703 21 7 1 96.69 78 ARG B C 1
ATOM 1986 O O . ARG B 1 78 ? 15.508 21.25 7.223 1 96.69 78 ARG B O 1
ATOM 1993 N N . GLY B 1 79 ? 17.062 20.391 5.926 1 97.62 79 GLY B N 1
ATOM 1994 C CA . GLY B 1 79 ? 16.141 20 4.871 1 97.62 79 GLY B CA 1
ATOM 1995 C C . GLY B 1 79 ? 15.117 18.969 5.328 1 97.62 79 GLY B C 1
ATOM 1996 O O . GLY B 1 79 ? 14.078 18.797 4.688 1 97.62 79 GLY B O 1
ATOM 1997 N N . SER B 1 80 ? 15.422 18.297 6.402 1 97.44 80 SER B N 1
ATOM 1998 C CA . SER B 1 80 ? 14.547 17.234 6.887 1 97.44 80 SER B CA 1
ATOM 1999 C C . SER B 1 80 ? 13.57 17.75 7.938 1 97.44 80 SER B C 1
ATOM 2001 O O . SER B 1 80 ? 12.703 17.016 8.398 1 97.44 80 SER B O 1
ATOM 2003 N N . GLU B 1 81 ? 13.617 18.984 8.273 1 98.38 81 GLU B N 1
ATOM 2004 C CA . GLU B 1 81 ? 12.688 19.594 9.227 1 98.38 81 GLU B CA 1
ATOM 2005 C C . GLU B 1 81 ? 11.297 19.75 8.617 1 98.38 81 GLU B C 1
ATOM 2007 O O . GLU B 1 81 ? 11.156 19.875 7.398 1 98.38 81 GLU B O 1
ATOM 2012 N N . ILE B 1 82 ? 10.312 19.703 9.469 1 98.81 82 ILE B N 1
ATOM 2013 C CA . ILE B 1 82 ? 8.961 20.016 9.016 1 98.81 82 ILE B CA 1
ATOM 2014 C C . ILE B 1 82 ? 8.914 21.453 8.484 1 98.81 82 ILE B C 1
ATOM 2016 O O . ILE B 1 82 ? 9.5 22.359 9.078 1 98.81 82 ILE B O 1
ATOM 2020 N N . HIS B 1 83 ? 8.258 21.641 7.391 1 98.88 83 HIS B N 1
ATOM 2021 C CA . HIS B 1 83 ? 8.172 22.969 6.777 1 98.88 83 HIS B CA 1
ATOM 2022 C C . HIS B 1 83 ? 7.586 23.984 7.746 1 98.88 83 HIS B C 1
ATOM 2024 O O . HIS B 1 83 ? 6.566 23.719 8.391 1 98.88 83 HIS B O 1
ATOM 2030 N N . PRO B 1 84 ? 8.133 25.141 7.84 1 98.5 84 PRO B N 1
ATOM 2031 C CA . PRO B 1 84 ? 7.719 26.109 8.859 1 98.5 84 PRO B CA 1
ATOM 2032 C C . PRO B 1 84 ? 6.27 26.562 8.695 1 98.5 84 PRO B C 1
ATOM 2034 O O . PRO B 1 84 ? 5.617 26.906 9.68 1 98.5 84 PRO B O 1
ATOM 2037 N N . ASP B 1 85 ? 5.715 26.516 7.504 1 98.19 85 ASP B N 1
ATOM 2038 C CA . ASP B 1 85 ? 4.355 26.969 7.242 1 98.19 85 ASP B CA 1
ATOM 2039 C C . ASP B 1 85 ? 3.33 26.047 7.887 1 98.19 85 ASP B C 1
ATOM 2041 O O . ASP B 1 85 ? 2.156 26.406 8.016 1 98.19 85 ASP B O 1
ATOM 2045 N N . VAL B 1 86 ? 3.773 24.844 8.258 1 98.75 86 VAL B N 1
ATOM 2046 C CA . VAL B 1 86 ? 2.857 23.906 8.898 1 98.75 86 VAL B CA 1
ATOM 2047 C C . VAL B 1 86 ? 3.525 23.281 10.125 1 98.75 86 VAL B C 1
ATOM 2049 O O . VAL B 1 86 ? 3.309 22.109 10.43 1 98.75 86 VAL B O 1
ATOM 2052 N N . ALA B 1 87 ? 4.285 24.047 10.789 1 98.75 87 ALA B N 1
ATOM 2053 C CA . ALA B 1 87 ? 5.039 23.578 11.945 1 98.75 87 ALA B CA 1
ATOM 2054 C C . ALA B 1 87 ? 4.105 23.094 13.047 1 98.75 87 ALA B C 1
ATOM 2056 O O . ALA B 1 87 ? 3.043 23.672 13.266 1 98.75 87 ALA B O 1
ATOM 2057 N N . PRO B 1 88 ? 4.48 22.047 13.719 1 98.75 88 PRO B N 1
ATOM 2058 C CA . PRO B 1 88 ? 3.674 21.594 14.859 1 98.75 88 PRO B CA 1
ATOM 2059 C C . PRO B 1 88 ? 3.613 22.641 15.977 1 98.75 88 PRO B C 1
ATOM 2061 O O . PRO B 1 88 ? 4.586 23.359 16.203 1 98.75 88 PRO B O 1
ATOM 2064 N N . LEU B 1 89 ? 2.559 22.688 16.656 1 98.38 89 LEU B N 1
ATOM 2065 C CA . LEU B 1 89 ? 2.447 23.438 17.891 1 98.38 89 LEU B CA 1
ATOM 2066 C C . LEU B 1 89 ? 3.018 22.641 19.062 1 98.38 89 LEU B C 1
ATOM 2068 O O . LEU B 1 89 ? 3.119 21.406 19 1 98.38 89 LEU B O 1
ATOM 2072 N N . PRO B 1 90 ? 3.449 23.422 20.141 1 97.19 90 PRO B N 1
ATOM 2073 C CA . PRO B 1 90 ? 3.859 22.688 21.344 1 97.19 90 PRO B CA 1
ATOM 2074 C C . PRO B 1 90 ? 2.814 21.672 21.797 1 97.19 90 PRO B C 1
ATOM 2076 O O . PRO B 1 90 ? 1.619 21.984 21.828 1 97.19 90 PRO B O 1
ATOM 2079 N N . GLY B 1 91 ? 3.238 20.453 22.031 1 96.06 91 GLY B N 1
ATOM 2080 C CA . GLY B 1 91 ? 2.328 19.422 22.5 1 96.06 91 GLY B CA 1
ATOM 2081 C C . GLY B 1 91 ? 1.806 18.516 21.406 1 96.06 91 GLY B C 1
ATOM 2082 O O . GLY B 1 91 ? 1.283 17.438 21.672 1 96.06 91 GLY B O 1
ATOM 2083 N N . GLU B 1 92 ? 1.857 18.984 20.188 1 98 92 GLU B N 1
ATOM 2084 C CA . GLU B 1 92 ? 1.429 18.125 19.094 1 98 92 GLU B CA 1
ATOM 2085 C C . GLU B 1 92 ? 2.445 17.016 18.828 1 98 92 GLU B C 1
ATOM 2087 O O . GLU B 1 92 ? 3.654 17.234 18.891 1 98 92 GLU B O 1
ATOM 2092 N N . THR B 1 93 ? 1.948 15.844 18.578 1 98.12 93 THR B N 1
ATOM 2093 C CA . THR B 1 93 ? 2.775 14.656 18.438 1 98.12 93 THR B CA 1
ATOM 2094 C C . THR B 1 93 ? 3.514 14.664 17.109 1 98.12 93 THR B C 1
ATOM 2096 O O . THR B 1 93 ? 2.936 15.008 16.078 1 98.12 93 THR B O 1
ATOM 2099 N N . VAL B 1 94 ? 4.781 14.359 17.125 1 98.5 94 VAL B N 1
ATOM 2100 C CA . VAL B 1 94 ? 5.602 14.109 15.945 1 98.5 94 VAL B CA 1
ATOM 2101 C C . VAL B 1 94 ? 6.164 12.688 16 1 98.5 94 VAL B C 1
ATOM 2103 O O . VAL B 1 94 ? 6.82 12.312 16.969 1 98.5 94 VAL B O 1
ATOM 2106 N N . VAL B 1 95 ? 5.871 11.914 15.008 1 98.44 95 VAL B N 1
ATOM 2107 C CA . VAL B 1 95 ? 6.355 10.539 14.906 1 98.44 95 VAL B CA 1
ATOM 2108 C C . VAL B 1 95 ? 7.367 10.43 13.766 1 98.44 95 VAL B C 1
ATOM 2110 O O . VAL B 1 95 ? 7.125 10.922 12.664 1 98.44 95 VAL B O 1
ATOM 2113 N N . THR B 1 96 ? 8.523 9.828 13.992 1 98.06 96 THR B N 1
ATOM 2114 C CA . THR B 1 96 ? 9.523 9.586 12.961 1 98.06 96 THR B CA 1
ATOM 2115 C C . THR B 1 96 ? 9.383 8.18 12.398 1 98.06 96 THR B C 1
ATOM 2117 O O . THR B 1 96 ? 9.43 7.195 13.141 1 98.06 96 THR B O 1
ATOM 2120 N N . LYS B 1 97 ? 9.195 8.125 11.133 1 97.44 97 LYS B N 1
ATOM 2121 C CA . LYS B 1 97 ? 9.148 6.84 10.445 1 97.44 97 LYS B CA 1
ATOM 2122 C C . LYS B 1 97 ? 10.484 6.527 9.773 1 97.44 97 LYS B C 1
ATOM 2124 O O . LYS B 1 97 ? 11.266 7.434 9.484 1 97.44 97 LYS B O 1
ATOM 2129 N N . ARG B 1 98 ? 10.617 5.172 9.414 1 94.12 98 ARG B N 1
ATOM 2130 C CA . ARG B 1 98 ? 11.906 4.734 8.891 1 94.12 98 ARG B CA 1
ATOM 2131 C C . ARG B 1 98 ? 11.781 4.219 7.465 1 94.12 98 ARG B C 1
ATOM 2133 O O . ARG B 1 98 ? 12.781 4.059 6.766 1 94.12 98 ARG B O 1
ATOM 2140 N N . ARG B 1 99 ? 10.602 3.977 7.039 1 95.56 99 ARG B N 1
ATOM 2141 C CA . ARG B 1 99 ? 10.312 3.553 5.672 1 95.56 99 ARG B CA 1
ATOM 2142 C C . ARG B 1 99 ? 9.125 4.324 5.102 1 95.56 99 ARG B C 1
ATOM 2144 O O . ARG B 1 99 ? 8.906 5.484 5.457 1 95.56 99 ARG B O 1
ATOM 2151 N N . ALA B 1 100 ? 8.422 3.832 4.203 1 96.62 100 ALA B N 1
ATOM 2152 C CA . ALA B 1 100 ? 7.496 4.621 3.395 1 96.62 100 ALA B CA 1
ATOM 2153 C C . ALA B 1 100 ? 6.25 4.992 4.191 1 96.62 100 ALA B C 1
ATOM 2155 O O . ALA B 1 100 ? 5.832 6.152 4.203 1 96.62 100 ALA B O 1
ATOM 2156 N N . GLY B 1 101 ? 5.645 4.039 4.871 1 98.25 101 GLY B N 1
ATOM 2157 C CA . GLY B 1 101 ? 4.375 4.266 5.543 1 98.25 101 GLY B CA 1
ATOM 2158 C C . GLY B 1 101 ? 4.531 4.879 6.922 1 98.25 101 GLY B C 1
ATOM 2159 O O . GLY B 1 101 ? 5.578 4.734 7.559 1 98.25 101 GLY B O 1
ATOM 2160 N N . ALA B 1 102 ? 3.496 5.465 7.418 1 98.81 102 ALA B N 1
ATOM 2161 C CA . ALA B 1 102 ? 3.49 6.223 8.664 1 98.81 102 ALA B CA 1
ATOM 2162 C C . ALA B 1 102 ? 3.779 5.32 9.859 1 98.81 102 ALA B C 1
ATOM 2164 O O . ALA B 1 102 ? 4.176 5.797 10.93 1 98.81 102 ALA B O 1
ATOM 2165 N N . PHE B 1 103 ? 3.611 4.02 9.688 1 98.38 103 PHE B N 1
ATOM 2166 C CA . PHE B 1 103 ? 3.686 3.098 10.82 1 98.38 103 PHE B CA 1
ATOM 2167 C C . PHE B 1 103 ? 5.043 2.41 10.867 1 98.38 103 PHE B C 1
ATOM 2169 O O . PHE B 1 103 ? 5.32 1.635 11.781 1 98.38 103 PHE B O 1
ATOM 2176 N N . SER B 1 104 ? 5.887 2.707 9.977 1 96.56 104 SER B N 1
ATOM 2177 C CA . SER B 1 104 ? 7.125 1.953 9.82 1 96.56 104 SER B CA 1
ATOM 2178 C C . SER B 1 104 ? 8.148 2.342 10.875 1 96.56 104 SER B C 1
ATOM 2180 O O . SER B 1 104 ? 8.578 3.498 10.938 1 96.56 104 SER B O 1
ATOM 2182 N N . GLY B 1 105 ? 8.523 1.342 11.68 1 94.69 105 GLY B N 1
ATOM 2183 C CA . GLY B 1 105 ? 9.656 1.501 12.57 1 94.69 105 GLY B CA 1
ATOM 2184 C C . GLY B 1 105 ? 9.391 2.453 13.719 1 94.69 105 GLY B C 1
ATOM 2185 O O . GLY B 1 105 ? 10.273 3.209 14.133 1 94.69 105 GLY B O 1
ATOM 2186 N N . ASN B 1 106 ? 8.18 2.551 14.234 1 97.44 106 ASN B N 1
ATOM 2187 C CA . ASN B 1 106 ? 7.887 3.516 15.289 1 97.44 106 ASN B CA 1
ATOM 2188 C C . ASN B 1 106 ? 6.707 3.07 16.141 1 97.44 106 ASN B C 1
ATOM 2190 O O . ASN B 1 106 ? 6.312 1.904 16.109 1 97.44 106 ASN B O 1
ATOM 2194 N N . ASP B 1 107 ? 6.203 3.969 16.984 1 97.75 107 ASP B N 1
ATOM 2195 C CA . ASP B 1 107 ? 5.168 3.617 17.938 1 97.75 107 ASP B CA 1
ATOM 2196 C C . ASP B 1 107 ? 3.818 4.207 17.547 1 97.75 107 ASP B C 1
ATOM 2198 O O . ASP B 1 107 ? 2.986 4.508 18.406 1 97.75 107 ASP B O 1
ATOM 2202 N N . MET B 1 108 ? 3.562 4.402 16.281 1 98.25 108 MET B N 1
ATOM 2203 C CA . MET B 1 108 ? 2.334 5.023 15.805 1 98.25 108 MET B CA 1
ATOM 2204 C C . MET B 1 108 ? 1.106 4.301 16.344 1 98.25 108 MET B C 1
ATOM 2206 O O . MET B 1 108 ? 0.119 4.938 16.719 1 98.25 108 MET B O 1
ATOM 2210 N N . ASP B 1 109 ? 1.196 2.969 16.391 1 97.25 109 ASP B N 1
ATOM 2211 C CA . ASP B 1 109 ? 0.067 2.215 16.938 1 97.25 109 ASP B CA 1
ATOM 2212 C C . ASP B 1 109 ? -0.235 2.623 18.375 1 97.25 109 ASP B C 1
ATOM 2214 O O . ASP B 1 109 ? -1.399 2.76 18.75 1 97.25 109 ASP B O 1
ATOM 2218 N N . LEU B 1 110 ? 0.762 2.764 19.156 1 97.12 110 LEU B N 1
ATOM 2219 C CA . LEU B 1 110 ? 0.599 3.178 20.547 1 97.12 110 LEU B CA 1
ATOM 2220 C C . LEU B 1 110 ? 0.052 4.598 20.641 1 97.12 110 LEU B C 1
ATOM 2222 O O . LEU B 1 110 ? -0.814 4.887 21.469 1 97.12 110 LEU B O 1
ATOM 2226 N N . VAL B 1 111 ? 0.562 5.438 19.766 1 97.38 111 VAL B N 1
ATOM 2227 C CA . VAL B 1 111 ? 0.107 6.824 19.703 1 97.38 111 VAL B CA 1
ATOM 2228 C C . VAL B 1 111 ? -1.392 6.867 19.422 1 97.38 111 VAL B C 1
ATOM 2230 O O . VAL B 1 111 ? -2.145 7.551 20.109 1 97.38 111 VAL B O 1
ATOM 2233 N N . LEU B 1 112 ? -1.845 6.121 18.422 1 97.31 112 LEU B N 1
ATOM 2234 C CA . LEU B 1 112 ? -3.256 6.117 18.047 1 97.31 112 LEU B CA 1
ATOM 2235 C C . LEU B 1 112 ? -4.109 5.562 19.188 1 97.31 112 LEU B C 1
ATOM 2237 O O . LEU B 1 112 ? -5.172 6.109 19.5 1 97.31 112 LEU B O 1
ATOM 2241 N N . ARG B 1 113 ? -3.621 4.508 19.812 1 95.25 113 ARG B N 1
ATOM 2242 C CA . ARG B 1 113 ? -4.359 3.912 20.922 1 95.25 113 ARG B CA 1
ATOM 2243 C C . ARG B 1 113 ? -4.477 4.883 22.094 1 95.25 113 ARG B C 1
ATOM 2245 O O . ARG B 1 113 ? -5.531 4.98 22.719 1 95.25 113 ARG B O 1
ATOM 2252 N N . THR B 1 114 ? -3.436 5.559 22.375 1 93.81 114 THR B N 1
ATOM 2253 C CA . THR B 1 114 ? -3.402 6.504 23.484 1 93.81 114 THR B CA 1
ATOM 2254 C C . THR B 1 114 ? -4.406 7.629 23.266 1 93.81 114 THR B C 1
ATOM 2256 O O . THR B 1 114 ? -4.992 8.141 24.234 1 93.81 114 THR B O 1
ATOM 2259 N N . HIS B 1 115 ? -4.629 7.969 22.016 1 93.69 115 HIS B N 1
ATOM 2260 C CA . HIS B 1 115 ? -5.57 9.031 21.672 1 93.69 115 HIS B CA 1
ATOM 2261 C C . HIS B 1 115 ? -6.957 8.469 21.391 1 93.69 115 HIS B C 1
ATOM 2263 O O . HIS B 1 115 ? -7.867 9.211 21.031 1 93.69 115 HIS B O 1
ATOM 2269 N N . ASP B 1 116 ? -7.09 7.133 21.438 1 95.75 116 ASP B N 1
ATOM 2270 C CA . ASP B 1 116 ? -8.344 6.445 21.141 1 95.75 116 ASP B CA 1
ATOM 2271 C C . ASP B 1 116 ? -8.797 6.73 19.719 1 95.75 116 ASP B C 1
ATOM 2273 O O . ASP B 1 116 ? -9.984 6.965 19.469 1 95.75 116 ASP B O 1
ATOM 2277 N N . VAL B 1 117 ? -7.824 6.82 18.844 1 96.62 117 VAL B N 1
ATOM 2278 C CA . VAL B 1 117 ? -8.109 7.145 17.453 1 96.62 117 VAL B CA 1
ATOM 2279 C C . VAL B 1 117 ? -8.531 5.883 16.703 1 96.62 117 VAL B C 1
ATOM 2281 O O . VAL B 1 117 ? -7.859 4.852 16.766 1 96.62 117 VAL B O 1
ATOM 2284 N N . ASP B 1 118 ? -9.656 5.992 15.977 1 95.25 118 ASP B N 1
ATOM 2285 C CA . ASP B 1 118 ? -10.125 4.844 15.203 1 95.25 118 ASP B CA 1
ATOM 2286 C C . ASP B 1 118 ? -10.461 5.25 13.766 1 95.25 118 ASP B C 1
ATOM 2288 O O . ASP B 1 118 ? -11.086 4.48 13.031 1 95.25 118 ASP B O 1
ATOM 2292 N N . HIS B 1 119 ? -10.078 6.441 13.375 1 97 119 HIS B N 1
ATOM 2293 C CA . HIS B 1 119 ? -10.234 6.953 12.016 1 97 119 HIS B CA 1
ATOM 2294 C C . HIS B 1 119 ? -9.133 7.941 11.664 1 97 119 HIS B C 1
ATOM 2296 O O . HIS B 1 119 ? -8.781 8.797 12.477 1 97 119 HIS B O 1
ATOM 2302 N N . LEU B 1 120 ? -8.578 7.848 10.484 1 98.31 120 LEU B N 1
ATOM 2303 C CA . LEU B 1 120 ? -7.48 8.727 10.086 1 98.31 120 LEU B CA 1
ATOM 2304 C C . LEU B 1 120 ? -7.922 9.68 8.984 1 98.31 120 LEU B C 1
ATOM 2306 O O . LEU B 1 120 ? -8.695 9.297 8.102 1 98.31 120 LEU B O 1
ATOM 2310 N N . ILE B 1 121 ? -7.434 10.875 9.047 1 98.88 121 ILE B N 1
ATOM 2311 C CA . ILE B 1 121 ? -7.441 11.805 7.926 1 98.88 121 ILE B CA 1
ATOM 2312 C C . ILE B 1 121 ? -6.035 11.914 7.336 1 98.88 121 ILE B C 1
ATOM 2314 O O . ILE B 1 121 ? -5.102 12.344 8.016 1 98.88 121 ILE B O 1
ATOM 2318 N N . LEU B 1 122 ? -5.91 11.555 6.066 1 98.94 122 LEU B N 1
ATOM 2319 C CA . LEU B 1 122 ? -4.586 11.43 5.477 1 98.94 122 LEU B CA 1
ATOM 2320 C C . LEU B 1 122 ? -4.262 12.641 4.605 1 98.94 122 LEU B C 1
ATOM 2322 O O . LEU B 1 122 ? -5.059 13.023 3.744 1 98.94 122 LEU B O 1
ATOM 2326 N N . THR B 1 123 ? -3.148 13.258 4.84 1 98.94 123 THR B N 1
ATOM 2327 C CA . THR B 1 123 ? -2.514 14.297 4.031 1 98.94 123 THR B CA 1
ATOM 2328 C C . THR B 1 123 ? -1.009 14.062 3.936 1 98.94 123 THR B C 1
ATOM 2330 O O . THR B 1 123 ? -0.436 13.336 4.754 1 98.94 123 THR B O 1
ATOM 2333 N N . GLY B 1 124 ? -0.438 14.688 2.883 1 98.88 124 GLY B N 1
ATOM 2334 C CA . GLY B 1 124 ? 1.014 14.594 2.883 1 98.88 124 GLY B CA 1
ATOM 2335 C C . GLY B 1 124 ? 1.604 14.484 1.489 1 98.88 124 GLY B C 1
ATOM 2336 O O . GLY B 1 124 ? 0.881 14.562 0.495 1 98.88 124 GLY B O 1
ATOM 2337 N N . ILE B 1 125 ? 2.92 14.367 1.483 1 98.69 125 ILE B N 1
ATOM 2338 C CA . ILE B 1 125 ? 3.74 14.266 0.281 1 98.69 125 ILE B CA 1
ATOM 2339 C C . ILE B 1 125 ? 4.695 13.086 0.408 1 98.69 125 ILE B C 1
ATOM 2341 O O . ILE B 1 125 ? 5.496 13.023 1.347 1 98.69 125 ILE B O 1
ATOM 2345 N N . ALA B 1 126 ? 4.656 12.219 -0.549 1 98.12 126 ALA B N 1
ATOM 2346 C CA . ALA B 1 126 ? 3.918 12.242 -1.81 1 98.12 126 ALA B CA 1
ATOM 2347 C C . ALA B 1 126 ? 2.658 11.383 -1.719 1 98.12 126 ALA B C 1
ATOM 2349 O O . ALA B 1 126 ? 2.584 10.461 -0.903 1 98.12 126 ALA B O 1
ATOM 2350 N N . THR B 1 127 ? 1.65 11.617 -2.492 1 98.81 127 THR B N 1
ATOM 2351 C CA . THR B 1 127 ? 0.449 10.797 -2.605 1 98.81 127 THR B CA 1
ATOM 2352 C C . THR B 1 127 ? 0.812 9.336 -2.85 1 98.81 127 THR B C 1
ATOM 2354 O O . THR B 1 127 ? 0.25 8.438 -2.219 1 98.81 127 THR B O 1
ATOM 2357 N N . SER B 1 128 ? 1.84 9.094 -3.699 1 98.56 128 SER B N 1
ATOM 2358 C CA . SER B 1 128 ? 2.238 7.754 -4.121 1 98.56 128 SER B CA 1
ATOM 2359 C C . SER B 1 128 ? 3.252 7.148 -3.158 1 98.56 128 SER B C 1
ATOM 2361 O O . SER B 1 128 ? 3.699 6.016 -3.35 1 98.56 128 SER B O 1
ATOM 2363 N N . GLY B 1 129 ? 3.672 7.887 -2.139 1 98.12 129 GLY B N 1
ATOM 2364 C CA . GLY B 1 129 ? 4.613 7.441 -1.12 1 98.12 129 GLY B CA 1
ATOM 2365 C C . GLY B 1 129 ? 3.957 7.18 0.223 1 98.12 129 GLY B C 1
ATOM 2366 O O . GLY B 1 129 ? 3.271 6.172 0.4 1 98.12 129 GLY B O 1
ATOM 2367 N N . VAL B 1 130 ? 4.109 8.141 1.064 1 98.75 130 VAL B N 1
ATOM 2368 C CA . VAL B 1 130 ? 3.676 7.949 2.443 1 98.75 130 VAL B CA 1
ATOM 2369 C C . VAL B 1 130 ? 2.156 7.805 2.492 1 98.75 130 VAL B C 1
ATOM 2371 O O . VAL B 1 130 ? 1.625 7.035 3.297 1 98.75 130 VAL B O 1
ATOM 2374 N N . VAL B 1 131 ? 1.404 8.516 1.67 1 98.94 131 VAL B N 1
ATOM 2375 C CA . VAL B 1 131 ? -0.053 8.469 1.729 1 98.94 131 VAL B CA 1
ATOM 2376 C C . VAL B 1 131 ? -0.547 7.094 1.301 1 98.94 131 VAL B C 1
ATOM 2378 O O . VAL B 1 131 ? -1.318 6.453 2.02 1 98.94 131 VAL B O 1
ATOM 2381 N N . LEU B 1 132 ? -0.057 6.66 0.211 1 98.94 132 LEU B N 1
ATOM 2382 C CA . LEU B 1 132 ? -0.456 5.367 -0.327 1 98.94 132 LEU B CA 1
ATOM 2383 C C . LEU B 1 132 ? -0.039 4.238 0.61 1 98.94 132 LEU B C 1
ATOM 2385 O O . LEU B 1 132 ? -0.843 3.357 0.925 1 98.94 132 LEU B O 1
ATOM 2389 N N . HIS B 1 133 ? 1.226 4.207 1.062 1 98.81 133 HIS B N 1
ATOM 2390 C CA . HIS B 1 133 ? 1.697 3.15 1.949 1 98.81 133 HIS B CA 1
ATOM 2391 C C . HIS B 1 133 ? 0.901 3.125 3.248 1 98.81 133 HIS B C 1
ATOM 2393 O O . HIS B 1 133 ? 0.578 2.051 3.764 1 98.81 133 HIS B O 1
ATOM 2399 N N . THR B 1 134 ? 0.586 4.285 3.771 1 98.88 134 THR B N 1
ATOM 2400 C CA . THR B 1 134 ? -0.206 4.379 4.992 1 98.88 134 THR B CA 1
ATOM 2401 C C . THR B 1 134 ? -1.627 3.875 4.754 1 98.88 134 THR B C 1
ATOM 2403 O O . THR B 1 134 ? -2.188 3.162 5.59 1 98.88 134 THR B O 1
ATOM 2406 N N . ALA B 1 135 ? -2.209 4.23 3.607 1 98.75 135 ALA B N 1
ATOM 2407 C CA . ALA B 1 135 ? -3.551 3.773 3.256 1 98.75 135 ALA B CA 1
ATOM 2408 C C . ALA B 1 135 ? -3.6 2.252 3.148 1 98.75 135 ALA B C 1
ATOM 2410 O O . ALA B 1 135 ? -4.535 1.618 3.641 1 98.75 135 ALA B O 1
ATOM 2411 N N . CYS B 1 136 ? -2.574 1.679 2.506 1 98.38 136 CYS B N 1
ATOM 2412 C CA . CYS B 1 136 ? -2.525 0.228 2.357 1 98.38 136 CYS B CA 1
ATOM 2413 C C . CYS B 1 136 ? -2.418 -0.455 3.717 1 98.38 136 CYS B C 1
ATOM 2415 O O . CYS B 1 136 ? -3.107 -1.444 3.975 1 98.38 136 CYS B O 1
ATOM 2417 N N . ARG B 1 137 ? -1.603 0.084 4.598 1 97.94 137 ARG B N 1
ATOM 2418 C CA . ARG B 1 137 ? -1.481 -0.449 5.949 1 97.94 137 ARG B CA 1
ATOM 2419 C C . ARG B 1 137 ? -2.795 -0.309 6.715 1 97.94 137 ARG B C 1
ATOM 2421 O O . ARG B 1 137 ? -3.184 -1.209 7.461 1 97.94 137 ARG B O 1
ATOM 2428 N N . ALA B 1 138 ? -3.41 0.789 6.594 1 97.25 138 ALA B N 1
ATOM 2429 C CA . ALA B 1 138 ? -4.695 1.025 7.246 1 97.25 138 ALA B CA 1
ATOM 2430 C C . ALA B 1 138 ? -5.742 0.022 6.77 1 97.25 138 ALA B C 1
ATOM 2432 O O . ALA B 1 138 ? -6.484 -0.542 7.578 1 97.25 138 ALA B O 1
ATOM 2433 N N . ASN B 1 139 ? -5.816 -0.234 5.441 1 96.5 139 ASN B N 1
ATOM 2434 C CA . ASN B 1 139 ? -6.711 -1.251 4.898 1 96.5 139 ASN B CA 1
ATOM 2435 C C . ASN B 1 139 ? -6.465 -2.613 5.535 1 96.5 139 ASN B C 1
ATOM 2437 O O . ASN B 1 139 ? -7.406 -3.279 5.969 1 96.5 139 ASN B O 1
ATOM 2441 N N . ASP B 1 140 ? -5.238 -2.949 5.664 1 96.25 140 ASP B N 1
ATOM 2442 C CA . ASP B 1 140 ? -4.879 -4.301 6.082 1 96.25 140 ASP B CA 1
ATOM 2443 C C . ASP B 1 140 ? -5.047 -4.469 7.594 1 96.25 140 ASP B C 1
ATOM 2445 O O . ASP B 1 140 ? -5.004 -5.586 8.109 1 96.25 140 ASP B O 1
ATOM 2449 N N . THR B 1 141 ? -5.273 -3.371 8.305 1 95.06 141 THR B N 1
ATOM 2450 C CA . THR B 1 141 ? -5.418 -3.459 9.75 1 95.06 141 THR B CA 1
ATOM 2451 C C . THR B 1 141 ? -6.793 -2.955 10.188 1 95.06 141 THR B C 1
ATOM 2453 O O . THR B 1 141 ? -7.008 -2.674 11.367 1 95.06 141 THR B O 1
ATOM 2456 N N . ASP B 1 142 ? -7.672 -2.752 9.266 1 93.44 142 ASP B N 1
ATOM 2457 C CA . ASP B 1 142 ? -9.055 -2.367 9.508 1 93.44 142 ASP B CA 1
ATOM 2458 C C . ASP B 1 142 ? -9.141 -1.003 10.188 1 93.44 142 ASP B C 1
ATOM 2460 O O . ASP B 1 142 ? -9.875 -0.83 11.156 1 93.44 142 ASP B O 1
ATOM 2464 N N . LEU B 1 143 ? -8.359 -0.092 9.797 1 95.38 143 LEU B N 1
ATOM 2465 C CA 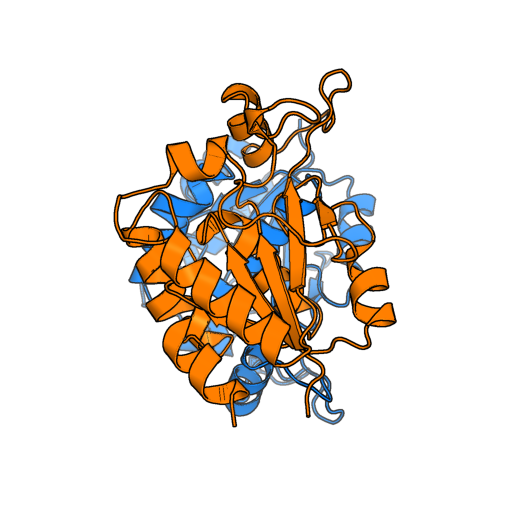. LEU B 1 143 ? -8.367 1.287 10.266 1 95.38 143 LEU B CA 1
ATOM 2466 C C . LEU B 1 143 ? -8.938 2.221 9.203 1 95.38 143 LEU B C 1
ATOM 2468 O O . LEU B 1 143 ? -8.234 2.609 8.273 1 95.38 143 LEU B O 1
ATOM 2472 N N . PRO B 1 144 ? -10.242 2.58 9.359 1 95.75 144 PRO B N 1
ATOM 2473 C CA . PRO B 1 144 ? -10.844 3.461 8.352 1 95.75 144 PRO B CA 1
ATOM 2474 C C . PRO B 1 144 ? -10.109 4.793 8.219 1 95.75 144 PRO B C 1
ATOM 2476 O O . PRO B 1 144 ? -9.531 5.281 9.195 1 95.75 144 PRO B O 1
ATOM 2479 N N . PHE B 1 145 ? -10.219 5.355 7.012 1 97.38 145 PHE B N 1
ATOM 2480 C CA . PHE B 1 145 ? -9.547 6.629 6.789 1 97.38 145 PHE B CA 1
ATOM 2481 C C . PHE B 1 145 ? -10.273 7.445 5.723 1 97.38 145 PHE B C 1
ATOM 2483 O O . PHE B 1 145 ? -11.18 6.938 5.055 1 97.38 145 PHE B O 1
ATOM 2490 N N . THR B 1 146 ? -9.953 8.711 5.676 1 98.56 146 THR B N 1
ATOM 2491 C CA . THR B 1 146 ? -10.312 9.68 4.645 1 98.56 146 THR B CA 1
ATOM 2492 C C . THR B 1 146 ? -9.07 10.32 4.047 1 98.56 146 THR B C 1
ATOM 2494 O O . THR B 1 146 ? -8.102 10.602 4.762 1 98.56 146 THR B O 1
ATOM 2497 N N . VAL B 1 147 ? -9.141 10.539 2.734 1 98.94 147 VAL B N 1
ATOM 2498 C CA . VAL B 1 147 ? -8.023 11.211 2.076 1 98.94 147 VAL B CA 1
ATOM 2499 C C . VAL B 1 147 ? -8.445 12.625 1.666 1 98.94 147 VAL B C 1
ATOM 2501 O O . VAL B 1 147 ? -9.484 12.812 1.038 1 98.94 147 VAL B O 1
ATOM 2504 N N . LEU B 1 148 ? -7.676 13.594 2.088 1 98.94 148 LEU B N 1
ATOM 2505 C CA . LEU B 1 148 ? -7.848 14.938 1.552 1 98.94 148 LEU B CA 1
ATOM 2506 C C . LEU B 1 148 ? -7.004 15.133 0.294 1 98.94 148 LEU B C 1
ATOM 2508 O O . LEU B 1 148 ? -5.82 15.469 0.378 1 98.94 148 LEU B O 1
ATOM 2512 N N . SER B 1 149 ? -7.66 14.984 -0.829 1 98.88 149 SER B N 1
ATOM 2513 C CA . SER B 1 149 ? -6.969 14.844 -2.105 1 98.88 149 SER B CA 1
ATOM 2514 C C . SER B 1 149 ? -6.113 16.062 -2.406 1 98.88 149 SER B C 1
ATOM 2516 O O . SER B 1 149 ? -5 15.945 -2.92 1 98.88 149 SER B O 1
ATOM 2518 N N . ASP B 1 150 ? -6.621 17.281 -2.061 1 98.75 150 ASP B N 1
ATOM 2519 C CA . ASP B 1 150 ? -5.91 18.5 -2.412 1 98.75 150 ASP B CA 1
ATOM 2520 C C . ASP B 1 150 ? -4.934 18.906 -1.31 1 98.75 150 ASP B C 1
ATOM 2522 O O . ASP B 1 150 ? -4.254 19.922 -1.42 1 98.75 150 ASP B O 1
ATOM 2526 N N . ALA B 1 151 ? -4.891 18.156 -0.223 1 98.81 151 ALA B N 1
ATOM 2527 C CA . ALA B 1 151 ? -3.852 18.297 0.795 1 98.81 151 ALA B CA 1
ATOM 2528 C C . ALA B 1 151 ? -2.83 17.172 0.691 1 98.81 151 ALA B C 1
ATOM 2530 O O . ALA B 1 151 ? -2.104 16.891 1.647 1 98.81 151 ALA B O 1
ATOM 2531 N N . CYS B 1 152 ? -2.85 16.469 -0.39 1 98.88 152 CYS B N 1
ATOM 2532 C CA . CYS B 1 152 ? -1.811 15.562 -0.868 1 98.88 152 CYS B CA 1
ATOM 2533 C C . CYS B 1 152 ? -1.17 16.094 -2.145 1 98.88 152 CYS B C 1
ATOM 2535 O O . CYS B 1 152 ? -1.809 16.812 -2.91 1 98.88 152 CYS B O 1
ATOM 2537 N N . LEU B 1 153 ? 0.025 15.766 -2.297 1 98.62 153 LEU B N 1
ATOM 2538 C CA . LEU B 1 153 ? 0.77 16.172 -3.484 1 98.62 153 LEU B CA 1
ATOM 2539 C C . LEU B 1 153 ? 1.721 15.062 -3.934 1 98.62 153 LEU B C 1
ATOM 2541 O O . LEU B 1 153 ? 2.236 14.312 -3.107 1 98.62 153 LEU B O 1
ATOM 2545 N N . ASP B 1 154 ? 1.872 14.93 -5.23 1 98.12 154 ASP B N 1
ATOM 2546 C CA . ASP B 1 154 ? 2.822 13.992 -5.828 1 98.12 154 ASP B CA 1
ATOM 2547 C C . ASP B 1 154 ? 3.721 14.695 -6.844 1 98.12 154 ASP B C 1
ATOM 2549 O O . ASP B 1 154 ? 3.352 15.742 -7.387 1 98.12 154 ASP B O 1
ATOM 2553 N N . LEU B 1 155 ? 4.891 14.133 -6.984 1 96.38 155 LEU B N 1
ATOM 2554 C CA . LEU B 1 155 ? 5.793 14.68 -7.996 1 96.38 155 LEU B CA 1
ATOM 2555 C C . LEU B 1 155 ? 5.238 14.445 -9.398 1 96.38 155 LEU B C 1
ATOM 2557 O O . LEU B 1 155 ? 5.535 15.211 -10.32 1 96.38 155 LEU B O 1
ATOM 2561 N N . ASP B 1 156 ? 4.484 13.406 -9.609 1 97.44 156 ASP B N 1
ATOM 2562 C CA . ASP B 1 156 ? 3.826 13.102 -10.875 1 97.44 156 ASP B CA 1
ATOM 2563 C C . ASP B 1 156 ? 2.32 13.336 -10.789 1 97.44 156 ASP B C 1
ATOM 2565 O O . ASP B 1 156 ? 1.596 12.547 -10.188 1 97.44 156 ASP B O 1
ATOM 2569 N N . PRO B 1 157 ? 1.845 14.445 -11.438 1 97.06 157 PRO B N 1
ATOM 2570 C CA . PRO B 1 157 ? 0.426 14.789 -11.312 1 97.06 157 PRO B CA 1
ATOM 2571 C C . PRO B 1 157 ? -0.495 13.703 -11.859 1 97.06 157 PRO B C 1
ATOM 2573 O O . PRO B 1 157 ? -1.632 13.562 -11.398 1 97.06 157 PRO B O 1
ATOM 2576 N N . GLU B 1 158 ? -0.018 12.898 -12.781 1 97.44 158 GLU B N 1
ATOM 2577 C CA . GLU B 1 158 ? -0.832 11.805 -13.305 1 97.44 158 GLU B CA 1
ATOM 2578 C C . GLU B 1 158 ? -1.015 10.703 -12.273 1 97.44 158 GLU B C 1
ATOM 2580 O O . GLU B 1 158 ? -2.111 10.156 -12.125 1 97.44 158 GLU B O 1
ATOM 2585 N N . VAL B 1 159 ? 0.046 10.398 -11.586 1 98.38 159 VAL B N 1
ATOM 2586 C CA . VAL B 1 159 ? -0.038 9.398 -10.531 1 98.38 159 VAL B CA 1
ATOM 2587 C C . VAL B 1 159 ? -0.957 9.891 -9.414 1 98.38 159 VAL B C 1
ATOM 2589 O O . VAL B 1 159 ? -1.816 9.148 -8.93 1 98.38 159 VAL B O 1
ATOM 2592 N N . HIS B 1 160 ? -0.813 11.172 -9.07 1 98.62 160 HIS B N 1
ATOM 2593 C CA . HIS B 1 160 ? -1.693 11.773 -8.078 1 98.62 160 HIS B CA 1
ATOM 2594 C C . HIS B 1 160 ? -3.158 11.617 -8.469 1 98.62 160 HIS B C 1
ATOM 2596 O O . HIS B 1 160 ? -3.979 11.172 -7.668 1 98.62 160 HIS B O 1
ATOM 2602 N N . ARG B 1 161 ? -3.449 11.945 -9.664 1 98.38 161 ARG B N 1
ATOM 2603 C CA . ARG B 1 161 ? -4.824 11.898 -10.148 1 98.38 161 ARG B CA 1
ATOM 2604 C C . ARG B 1 161 ? -5.355 10.469 -10.148 1 98.38 161 ARG B C 1
ATOM 2606 O O . ARG B 1 161 ? -6.48 10.219 -9.711 1 98.38 161 ARG B O 1
ATOM 2613 N N . THR B 1 162 ? -4.578 9.539 -10.625 1 98.69 162 THR B N 1
ATOM 2614 C CA . THR B 1 162 ? -5.004 8.141 -10.664 1 98.69 162 THR B CA 1
ATOM 2615 C C . THR B 1 162 ? -5.301 7.621 -9.266 1 98.69 162 THR B C 1
ATOM 2617 O O . THR B 1 162 ? -6.328 6.973 -9.039 1 98.69 162 THR B O 1
ATOM 2620 N N . LEU B 1 163 ? -4.43 7.934 -8.305 1 98.81 163 LEU B N 1
ATOM 2621 C CA . LEU B 1 163 ? -4.625 7.465 -6.938 1 98.81 163 LEU B CA 1
ATOM 2622 C C . LEU B 1 163 ? -5.844 8.125 -6.301 1 98.81 163 LEU B C 1
ATOM 2624 O O . LEU B 1 163 ? -6.691 7.445 -5.723 1 98.81 163 LEU B O 1
ATOM 2628 N N . THR B 1 164 ? -6.023 9.406 -6.496 1 98.88 164 THR B N 1
ATOM 2629 C CA . THR B 1 164 ? -7.043 10.141 -5.75 1 98.88 164 THR B CA 1
ATOM 2630 C C . THR B 1 164 ? -8.406 10.016 -6.426 1 98.88 164 THR B C 1
ATOM 2632 O O . THR B 1 164 ? -9.445 10.102 -5.766 1 98.88 164 THR B O 1
ATOM 2635 N N . GLU B 1 165 ? -8.445 9.789 -7.73 1 98.69 165 GLU B N 1
ATOM 2636 C CA . GLU B 1 165 ? -9.719 9.797 -8.438 1 98.69 165 GLU B CA 1
ATOM 2637 C C . GLU B 1 165 ? -10.203 8.383 -8.719 1 98.69 165 GLU B C 1
ATOM 2639 O O . GLU B 1 165 ? -11.398 8.148 -8.875 1 98.69 165 GLU B O 1
ATOM 2644 N N . LYS B 1 166 ? -9.305 7.441 -8.75 1 98.25 166 LYS B N 1
ATOM 2645 C CA . LYS B 1 166 ? -9.727 6.105 -9.164 1 98.25 166 LYS B CA 1
ATOM 2646 C C . LYS B 1 166 ? -9.469 5.082 -8.062 1 98.25 166 LYS B C 1
ATOM 2648 O O . LYS B 1 166 ? -10.312 4.23 -7.785 1 98.25 166 LYS B O 1
ATOM 2653 N N . LEU B 1 167 ? -8.328 5.148 -7.434 1 98.25 167 LEU B N 1
ATOM 2654 C CA . LEU B 1 167 ? -7.93 4.074 -6.531 1 98.25 167 LEU B CA 1
ATOM 2655 C C . LEU B 1 167 ? -8.469 4.316 -5.129 1 98.25 167 LEU B C 1
ATOM 2657 O O . LEU B 1 167 ? -9.258 3.516 -4.613 1 98.25 167 LEU B O 1
ATOM 2661 N N . PHE B 1 168 ? -8.141 5.461 -4.535 1 98.56 168 PHE B N 1
ATOM 2662 C CA . PHE B 1 168 ? -8.5 5.738 -3.148 1 98.56 168 PHE B CA 1
ATOM 2663 C C . PHE B 1 168 ? -10.016 5.723 -2.967 1 98.56 168 PHE B C 1
ATOM 2665 O O . PHE B 1 168 ? -10.516 5.238 -1.95 1 98.56 168 PHE B O 1
ATOM 2672 N N . PRO B 1 169 ? -10.844 6.188 -3.969 1 98 169 PRO B N 1
ATOM 2673 C CA . PRO B 1 169 ? -12.297 6.176 -3.77 1 98 169 PRO B CA 1
AT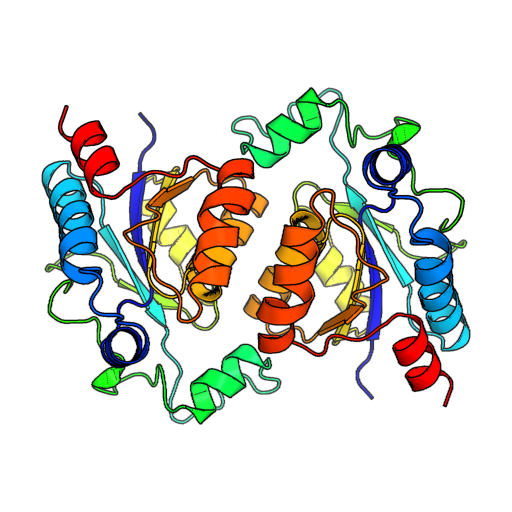OM 2674 C C . PRO B 1 169 ? -12.852 4.766 -3.59 1 98 169 PRO B C 1
ATOM 2676 O O . PRO B 1 169 ? -13.945 4.598 -3.045 1 98 169 PRO B O 1
ATOM 2679 N N . GLN B 1 170 ? -12.094 3.77 -4.004 1 96.12 170 GLN B N 1
ATOM 2680 C CA . GLN B 1 170 ? -12.523 2.389 -3.811 1 96.12 170 GLN B CA 1
ATOM 2681 C C . GLN B 1 170 ? -12.328 1.949 -2.361 1 96.12 170 GLN B C 1
ATOM 2683 O O . GLN B 1 170 ? -12.906 0.95 -1.929 1 96.12 170 GLN B O 1
ATOM 2688 N N . TRP B 1 171 ? -11.516 2.707 -1.635 1 97 171 TRP B N 1
ATOM 2689 C CA . TRP B 1 171 ? -11.102 2.266 -0.308 1 97 171 TRP B CA 1
ATOM 2690 C C . TRP B 1 171 ? -11.711 3.146 0.776 1 97 171 TRP B C 1
ATOM 2692 O O . TRP B 1 171 ? -11.953 2.688 1.896 1 97 171 TRP B O 1
ATOM 2702 N N . ALA B 1 172 ? -11.922 4.406 0.422 1 97.06 172 ALA B N 1
ATOM 2703 C CA . ALA B 1 172 ? -12.234 5.395 1.454 1 97.06 172 ALA B CA 1
ATOM 2704 C C . ALA B 1 172 ? -12.898 6.629 0.849 1 97.06 172 ALA B C 1
ATOM 2706 O O . ALA B 1 172 ? -12.922 6.793 -0.373 1 97.06 172 ALA B O 1
ATOM 2707 N N . GLU B 1 173 ? -13.43 7.441 1.739 1 97.62 173 GLU B N 1
ATOM 2708 C CA . GLU B 1 173 ? -13.852 8.773 1.301 1 97.62 173 GLU B CA 1
ATOM 2709 C C . GLU B 1 173 ? -12.656 9.609 0.854 1 97.62 173 GLU B C 1
ATOM 2711 O O . GLU B 1 173 ? -11.609 9.602 1.505 1 97.62 173 GLU B O 1
ATOM 2716 N N . VAL B 1 174 ? -12.812 10.234 -0.299 1 98.88 174 VAL B N 1
ATOM 2717 C CA . VAL B 1 174 ? -11.852 11.211 -0.796 1 98.88 174 VAL B CA 1
ATOM 2718 C C . VAL B 1 174 ? -12.531 12.578 -0.932 1 98.88 174 VAL B C 1
ATOM 2720 O O . VAL B 1 174 ? -13.555 12.703 -1.602 1 98.88 174 VAL B O 1
ATOM 2723 N N . THR B 1 175 ? -12.008 13.5 -0.277 1 98.88 175 THR B N 1
ATOM 2724 C CA . THR B 1 175 ? -12.586 14.836 -0.27 1 98.88 175 THR B CA 1
ATOM 2725 C C . THR B 1 175 ? -11.5 15.898 -0.245 1 98.88 175 THR B C 1
ATOM 2727 O O . THR B 1 175 ? -10.32 15.602 -0.464 1 98.88 175 THR B O 1
ATOM 2730 N N . THR B 1 176 ? -11.852 17.156 -0.107 1 98.88 176 THR B N 1
ATOM 2731 C CA . THR B 1 176 ? -10.891 18.25 -0.1 1 98.88 176 THR B CA 1
ATOM 2732 C C . THR B 1 176 ? -10.703 18.797 1.312 1 98.88 176 THR B C 1
ATOM 2734 O O . THR B 1 176 ? -11.531 18.562 2.191 1 98.88 176 THR B O 1
ATOM 2737 N N . ALA B 1 177 ? -9.617 19.5 1.479 1 98.81 177 ALA B N 1
ATOM 2738 C CA . ALA B 1 177 ? -9.344 20.141 2.764 1 98.81 177 ALA B CA 1
ATOM 2739 C C . ALA B 1 177 ? -10.477 21.078 3.17 1 98.81 177 ALA B C 1
ATOM 2741 O O . ALA B 1 177 ? -10.938 21.047 4.312 1 98.81 177 ALA B O 1
ATOM 2742 N N . ALA B 1 178 ? -10.938 21.844 2.242 1 98.69 178 ALA B N 1
ATOM 2743 C CA . ALA B 1 178 ? -12 22.797 2.529 1 98.69 178 ALA B CA 1
ATOM 2744 C C . ALA B 1 178 ? -13.297 22.094 2.914 1 98.69 178 ALA B C 1
ATOM 2746 O O . ALA B 1 178 ? -13.945 22.453 3.895 1 98.69 178 ALA B O 1
ATOM 2747 N N . SER B 1 179 ? -13.688 21.109 2.127 1 98.75 179 SER B N 1
ATOM 2748 C CA . SER B 1 179 ? -14.914 20.359 2.404 1 98.75 179 SER B CA 1
ATOM 2749 C C . SER B 1 179 ? -14.836 19.641 3.75 1 98.75 179 SER B C 1
ATOM 2751 O O . SER B 1 179 ? -15.812 19.641 4.508 1 98.75 179 SER B O 1
ATOM 2753 N N . TRP B 1 180 ? -13.727 19.047 4.043 1 98.69 180 TRP B N 1
ATOM 2754 C CA . TRP B 1 180 ? -13.555 18.375 5.328 1 98.69 180 TRP B CA 1
ATOM 2755 C C . TRP B 1 180 ? -13.625 19.375 6.48 1 98.69 180 TRP B C 1
ATOM 2757 O O . TRP B 1 180 ? -14.297 19.125 7.484 1 98.69 180 TRP B O 1
ATOM 2767 N N . ALA B 1 181 ? -12.938 20.5 6.312 1 98.62 181 ALA B N 1
ATOM 2768 C CA . ALA B 1 181 ? -12.969 21.547 7.332 1 98.62 181 ALA B CA 1
ATOM 2769 C C . ALA B 1 181 ? -14.398 21.984 7.629 1 98.62 181 ALA B C 1
ATOM 2771 O O . ALA B 1 181 ? -14.773 22.156 8.789 1 98.62 181 ALA B O 1
ATOM 2772 N N . GLU B 1 182 ? -15.141 22.125 6.562 1 98.06 182 GLU B N 1
ATOM 2773 C CA . GLU B 1 182 ? -16.547 22.516 6.723 1 98.06 182 GLU B CA 1
ATOM 2774 C C . GLU B 1 182 ? -17.328 21.438 7.469 1 98.06 182 GLU B C 1
ATOM 2776 O O . GLU B 1 182 ? -18.203 21.75 8.273 1 98.06 182 GLU B O 1
ATOM 2781 N N . SER B 1 183 ? -17.016 20.203 7.254 1 97.25 183 SER B N 1
ATOM 2782 C CA . SER B 1 183 ? -17.781 19.078 7.805 1 97.25 183 SER B CA 1
ATOM 2783 C C . SER B 1 183 ? -17.547 18.938 9.305 1 97.25 183 SER B C 1
ATOM 2785 O O . SER B 1 183 ? -18.391 18.422 10.023 1 97.25 183 SER B O 1
ATOM 2787 N N . ILE B 1 184 ? -16.469 19.453 9.82 1 96 184 ILE B N 1
ATOM 2788 C CA . ILE B 1 184 ? -16.172 19.219 11.234 1 96 184 ILE B CA 1
ATOM 2789 C C . ILE B 1 184 ? -16.406 20.516 12.023 1 96 184 ILE B C 1
ATOM 2791 O O . ILE B 1 184 ? -16.281 20.531 13.25 1 96 184 ILE B O 1
ATOM 2795 N N . ALA B 1 185 ? -16.578 21.672 11.289 1 88.06 185 ALA B N 1
ATOM 2796 C CA . ALA B 1 185 ? -16.891 22.938 11.945 1 88.06 185 ALA B CA 1
ATOM 2797 C C . ALA B 1 185 ? -18.281 22.891 12.57 1 88.06 185 ALA B C 1
ATOM 2799 O O . ALA B 1 185 ? -18.578 23.656 13.492 1 88.06 185 ALA B O 1
ATOM 2800 N N . ARG B 1 186 ? -19.188 21.891 12.117 1 67.62 186 ARG B N 1
ATOM 2801 C CA . ARG B 1 186 ? -20.547 21.906 12.641 1 67.62 186 ARG B CA 1
ATOM 2802 C C . ARG B 1 186 ? -20.625 21.203 14 1 67.62 186 ARG B C 1
ATOM 2804 O O . ARG B 1 186 ? -19.859 20.281 14.266 1 67.62 186 ARG B O 1
#

Radius of gyration: 20.62 Å; Cα contacts (8 Å, |Δi|>4): 754; chains: 2; bounding box: 48×58×46 Å

InterPro domains:
  IPR000868 Isochorismatase-like domain [PF00857] (4-178)
  IPR036380 Isochorismatase-like superfamily [G3DSA:3.40.50.850] (1-186)
  IPR036380 Isochorismatase-like superfamily [SSF52499] (2-182)
  IPR050272 Isochorismatase-like hydrolase [PTHR43540] (2-184)

Solvent-accessible surface area (backbone atoms only — not comparable to full-atom values): 19236 Å² total; per-residue (Å²): 127,81,35,48,32,39,37,46,27,34,55,16,37,48,50,46,67,72,43,61,78,81,80,54,48,67,64,38,36,40,48,34,51,53,38,30,56,74,59,67,33,52,56,35,36,34,37,55,44,39,59,81,89,44,78,76,54,86,71,54,34,49,51,54,46,53,40,50,75,68,67,48,32,33,56,90,41,75,50,37,35,63,27,76,88,68,50,79,56,94,88,48,50,73,44,58,13,66,40,53,18,67,59,18,80,56,61,46,69,58,53,34,55,74,66,55,41,61,29,39,35,44,29,21,44,28,36,84,37,33,44,42,31,33,49,42,52,24,58,44,64,50,40,45,49,35,37,23,53,57,27,32,43,33,84,47,65,65,59,35,45,48,40,54,70,59,49,44,54,58,49,28,58,63,46,38,28,67,60,51,32,58,67,55,73,108,128,80,34,48,31,40,38,45,26,33,55,16,37,48,50,44,67,70,42,62,76,81,80,53,49,66,64,36,36,40,48,33,52,51,38,30,57,75,62,69,33,51,55,35,35,33,36,51,43,40,60,81,87,42,78,75,54,87,70,54,34,48,52,56,47,54,39,52,75,68,68,49,32,34,57,91,41,74,50,36,35,65,27,76,88,68,50,79,54,93,88,49,52,72,44,57,12,66,42,53,18,67,61,18,82,55,61,45,70,56,54,35,56,74,67,56,41,62,29,39,36,45,30,21,42,28,34,84,36,34,44,41,31,33,50,42,50,26,58,46,66,51,40,45,48,32,36,23,52,59,27,32,42,33,83,46,64,65,58,35,46,47,42,53,69,58,50,43,53,59,50,30,56,63,45,38,28,66,59,50,32,58,66,57,72,106

Foldseek 3Di:
DAQEAEEEEAQFQLLCVLFPPVPCLLVQLVLLVVLCVVLVRAYEYEFEEDEDPDPLDPPDDPVVVVCVVVVPRHPPDNRRHRDPSNDDDPPHHYWYAHAFERPHPTCVVVVCVVSVGQEYEDAYPACVTHVVVNLVVCQVVVRAYEYALSNHTYNDVVVSCCCQPPNVVVRHHYHHSVVVSVVSVD/DFQEAEEEEAQFQLLCVLFPPVPCLLVQLVLLVVLCVVLVRAYEYEFEEDEDPDPLDPPDDPQVVVCVVVVPRHPPDNRRHRDPSNDDDPPHHYWYAHAFERPHPTVVVVVCVVSVGQEYEDAYPACVTHVVVNLVVCQVVVRAYEYALSNHTYNDVVVSCCCQPPNVVVRHHYHHSVVVSVVSVD

Nearest PDB structures (foldseek):
  3txy-assembly1_A-2  TM=8.528E-01  e=7.941E-17  Burkholderia thailandensis E264
  4l08-assembly3_F  TM=8.603E-01  e=2.145E-15  Pseudomonas putida S16
  4l07-assembly1_A  TM=8.468E-01  e=2.603E-15  Pseudomonas putida S16
  3uao-assembly1_A  TM=8.441E-01  e=3.454E-14  Bordetella bronchiseptica
  1j2r-assembly1_A  TM=7.876E-01  e=6.032E-15  Escherichia coli

Sequence (372 aa):
MAKTALLVMDVQRDVVELADDGSGYLPRLRTAIDAARSAGIPVIYVVMGLRPDVPDAARSTRIIRTVEEAGLFTEGARGSEIHPDVAPLPGETVVTKRRAGAFSGNDMDLVLRTHDVDHLILTGIATSGVVLHTACRANDTDLPFTVLSDACLDLDPEVHRTLTEKLFPQWAEVTTAASWAESIARMAKTALLVMDVQRDVVELADDGSGYLPRLRTAIDAARSAGIPVIYVVMGLRPDVPDAARSTRIIRTVEEAGLFTEGARGSEIHPDVAPLPGETVVTKRRAGAFSGNDMDLVLRTHDVDHLILTGIATSGVVLHTACRANDTDLPFTVLSDACLDLDPEVHRTLTEKLFPQWAEVTTAASWAESIAR

Secondary structure (DSSP, 8-state):
---EEEEEES-BHHHHHHH--SS-HHHHHHHHHHHHHHTTPPEEEEEE-B-SSS-S-TT--HHHHHHHHTT-SBTT-GGGSBPGGGPPPTT-EEEEESSSSTTTTS-HHHHHHHTT--EEEEEEE-IIIIIHHHHHHHHHTT--EEEEEEEEE-SSHHHHHHIIIIIGGGTSEEE-HHHHHHHHH-/---EEEEEES-BHHHHHHH--SS-HHHHHHHHHHHHHHHTPPEEEEEE-B-SSS-S-TT--HHHHHHHHTT-SBTT-GGGSBPGGGPPPTT-EEEEESSSSTTTTS-HHHHHHHTT--EEEEEEE-IIIIIHHHHHHHHHTT--EEEEEEEEE-SSHHHHHHIIIIIGGGTSEEE-HHHHHHHHH-